Protein AF-A0A9D4FNR9-F1 (afdb_monomer_lite)

Secondary structure (DSSP, 8-state):
---S----EEEEEE----S-------SHHHHHHHTSSGGGGSTTEEEEE-TTPPPEEEEE-TTS-EEEEEE-TT--HHHHHHHHHHHHHHHHHHHTSS----EEEEEETTPTTTTTGGGTBS----TTTT--STT-HHIIIIISTT---TTSS-TT-SS-TTSTTSTT------EEE-TT-EEEEEEEEEE---EEEEEEEE----TTPPP-HHHHHT-B-B-TT---EEEE-TT--EEEEEEEPPTT--EEEEEEEEEEE---SEEE-TTT--EEET-SS--EEEEEEEEEES-TTPPPPPBPTT------TT----S-GGGGGTT-----------------------------------

Sequence (362 aa):
MANISSLLTIALLYFIELGLGAKFIKGLSVQAFVKSDRPQQFPGLEVKYVRGADPEIYLLDEDKNVKETLGIEKWNTDSVEQFFHERLKKIRQLISQSIVKGHGRLMEPPSRSSSMWRRGFNSPPNYDDNALYCGGFNTQWSKNGGKCGVCGDNFADNPRPNEPGGKFYTGIIVRKYDVAQVIDVAVHLTANHKGWFEFRLCKNDAANKTLEQACFDQHILQDNRGVKRFEISMGMENIKYSLKLPAGVTCRACVLQWRYNTGNSWGVDPVTQKGCIGCGPQEQFYGCSDIAIGASDVTTGQVSPNVPVVVPEGDIDDRKWQDLVGKLDCVCPQTSQTSRPQSGPLAQVCFVLTLFIRLLFF

Foldseek 3Di:
DDDLDKQKAKEKEDEDDDDDDDDDPWCVQVVVLVPDCNQVVQPRYHYHYDYPDATKMFTAIPVRDGPDIGGCRPPGNVRVSVVSCVVSVVVVVSVVVPPLPWFKAWAVVHFQAQHCLVQQFPFDHDLSNSQLFLCDLCQCCVVVVNDGQLFSFNPPDVPGQRWAVHRRLPLFASEEEEAQDWDKIKMFIPGAQKAKKWKFKAADADSRDGDDVVRRVVGTWAAPVRDGIGTDDPPDGIDMGITTHHNPGFHQWMKMKMKGFGFADWDAAPVVRDIDGRHDRTTMHMGIHTHGYNPPPHDGTDRDPPDDSCPDPPSPCPDPNVVSVPDPDPDDPPPPPDDDDDDDDDDDDDDDDDDDDDDDDD

InterPro domains:
  IPR004302 Cellulose/chitin-binding protein, N-terminal [PF03067] (103-291)
  IPR014912 Selenoprotein F/M domain [PF08806] (30-88)
  IPR036249 Thioredoxin-like superfamily [SSF52833] (28-93)
  IPR038219 Selenoprotein F/M, thioredoxin-like domain superfamily [G3DSA:3.40.30.50] (21-88)

Structure (mmCIF, N/CA/C/O backbone):
data_AF-A0A9D4FNR9-F1
#
_entry.id   AF-A0A9D4FNR9-F1
#
loop_
_atom_site.group_PDB
_atom_site.id
_atom_site.type_symbol
_atom_site.label_atom_id
_atom_site.label_alt_id
_atom_site.label_comp_id
_atom_site.label_asym_id
_atom_site.label_entity_id
_atom_site.label_seq_id
_atom_site.pdbx_PDB_ins_code
_atom_site.Cartn_x
_atom_site.Cartn_y
_atom_site.Cartn_z
_atom_site.occupancy
_atom_site.B_iso_or_equiv
_atom_site.auth_seq_id
_atom_site.auth_comp_id
_atom_site.auth_asym_id
_atom_site.auth_atom_id
_atom_site.pdbx_PDB_model_num
ATOM 1 N N . MET A 1 1 ? -3.125 -21.242 -30.152 1.00 25.89 1 MET A N 1
ATOM 2 C CA . MET A 1 1 ? -2.500 -20.269 -31.075 1.00 25.89 1 MET A CA 1
ATOM 3 C C . MET A 1 1 ? -1.340 -19.614 -30.336 1.00 25.89 1 MET A C 1
ATOM 5 O O . MET A 1 1 ? -1.506 -19.313 -29.167 1.00 25.89 1 MET A O 1
ATOM 9 N N . ALA A 1 2 ? -0.186 -19.562 -31.005 1.00 25.88 2 ALA A N 1
ATOM 10 C CA . ALA A 1 2 ? 1.189 -19.267 -30.575 1.00 25.88 2 ALA A CA 1
ATOM 11 C C . ALA A 1 2 ? 1.464 -18.578 -29.214 1.00 25.88 2 ALA A C 1
ATOM 13 O O . ALA A 1 2 ? 0.934 -17.519 -28.899 1.00 25.88 2 ALA A O 1
ATOM 14 N N . ASN A 1 3 ? 2.400 -19.198 -28.489 1.00 26.16 3 ASN A N 1
ATOM 15 C CA . ASN A 1 3 ? 3.067 -18.786 -27.254 1.00 26.16 3 ASN A CA 1
ATOM 16 C C . ASN A 1 3 ? 3.887 -17.494 -27.479 1.00 26.16 3 ASN A C 1
ATOM 18 O O . ASN A 1 3 ? 4.697 -17.452 -28.402 1.00 26.16 3 ASN A O 1
ATOM 22 N N . ILE A 1 4 ? 3.686 -16.446 -26.669 1.00 29.89 4 ILE A N 1
ATOM 23 C CA . ILE A 1 4 ? 4.373 -15.139 -26.801 1.00 29.89 4 ILE A CA 1
ATOM 24 C C . ILE A 1 4 ? 5.451 -14.989 -25.712 1.00 29.89 4 ILE A C 1
ATOM 26 O O . ILE A 1 4 ? 5.536 -13.984 -25.013 1.00 29.89 4 ILE A O 1
ATOM 30 N N . SER A 1 5 ? 6.298 -16.004 -25.559 1.00 35.59 5 SER A N 1
ATOM 31 C CA . SER A 1 5 ? 7.638 -15.831 -24.996 1.00 35.59 5 SER A CA 1
ATOM 32 C C . SER A 1 5 ? 8.615 -16.344 -26.042 1.00 35.59 5 SER A C 1
ATOM 34 O O . SER A 1 5 ? 8.725 -17.547 -26.230 1.00 35.59 5 SER A O 1
ATOM 36 N N . SER A 1 6 ? 9.228 -15.439 -26.802 1.00 39.66 6 SER A N 1
ATOM 37 C CA . SER A 1 6 ? 10.304 -15.810 -27.718 1.00 39.66 6 SER A CA 1
ATOM 38 C C . SER A 1 6 ? 11.389 -14.741 -27.715 1.00 39.66 6 SER A C 1
ATOM 40 O O . SER A 1 6 ? 11.272 -13.733 -28.420 1.00 39.66 6 SER A O 1
ATOM 42 N N . LEU A 1 7 ? 12.412 -14.909 -26.879 1.00 42.25 7 LEU A N 1
ATOM 43 C CA . LEU A 1 7 ? 13.577 -14.019 -26.849 1.00 42.25 7 LEU A CA 1
ATOM 44 C C . LEU A 1 7 ? 14.428 -14.257 -28.107 1.00 42.25 7 LEU A C 1
ATOM 46 O O . LEU A 1 7 ? 15.159 -15.239 -28.187 1.00 42.25 7 LEU A O 1
ATOM 50 N N . LEU A 1 8 ? 14.343 -13.359 -29.098 1.00 50.22 8 LEU A N 1
ATOM 51 C CA . LEU A 1 8 ? 15.251 -13.385 -30.249 1.00 50.22 8 LEU A CA 1
ATOM 52 C C . LEU A 1 8 ? 16.664 -12.954 -29.829 1.00 50.22 8 LEU A C 1
ATOM 54 O O . LEU A 1 8 ? 16.846 -11.879 -29.254 1.00 50.22 8 LEU A O 1
ATOM 58 N N . THR A 1 9 ? 17.660 -13.766 -30.176 1.00 53.50 9 THR A N 1
ATOM 59 C CA . THR A 1 9 ? 19.085 -13.405 -30.095 1.00 53.50 9 THR A CA 1
ATOM 60 C C . THR A 1 9 ? 19.506 -12.831 -31.449 1.00 53.50 9 THR A C 1
ATOM 62 O O . THR A 1 9 ? 19.115 -13.362 -32.486 1.00 53.50 9 THR A O 1
ATOM 65 N N . ILE A 1 10 ? 20.284 -11.747 -31.486 1.00 60.44 10 ILE A N 1
ATOM 66 C CA . ILE A 1 10 ? 20.786 -11.187 -32.751 1.00 60.44 10 ILE A CA 1
ATOM 67 C C . ILE A 1 10 ? 22.262 -11.550 -32.884 1.00 60.44 10 ILE A C 1
ATOM 69 O O . ILE A 1 10 ? 23.073 -11.133 -32.065 1.00 60.44 10 ILE A O 1
ATOM 73 N N . ALA A 1 11 ? 22.626 -12.306 -33.916 1.00 56.97 11 ALA A N 1
ATOM 74 C CA . ALA A 1 11 ? 24.021 -12.577 -34.242 1.00 56.97 11 ALA A CA 1
ATOM 75 C C . ALA A 1 11 ? 24.459 -11.680 -35.407 1.00 56.97 11 ALA A C 1
ATOM 77 O O . ALA A 1 11 ? 23.907 -11.749 -36.501 1.00 56.97 11 ALA A O 1
ATOM 78 N N . LEU A 1 12 ? 25.454 -10.827 -35.185 1.00 59.16 12 LEU A N 1
ATOM 79 C CA . LEU A 1 12 ? 26.104 -10.036 -36.225 1.00 59.16 12 LEU A CA 1
ATOM 80 C C . LEU A 1 12 ? 27.350 -10.787 -36.696 1.00 59.16 12 LEU A C 1
ATOM 82 O O . LEU A 1 12 ? 28.316 -10.935 -35.946 1.00 59.16 12 LEU A O 1
ATOM 86 N N . LEU A 1 13 ? 27.337 -11.259 -37.937 1.00 58.16 13 LEU A N 1
ATOM 87 C CA . LEU A 1 13 ? 28.491 -11.879 -38.577 1.00 58.16 13 LEU A CA 1
ATOM 88 C C . LEU A 1 13 ? 29.253 -10.813 -39.361 1.00 58.16 13 LEU A C 1
ATOM 90 O O . LEU A 1 13 ? 28.690 -10.086 -40.179 1.00 58.16 13 LEU A O 1
ATOM 94 N N . TYR A 1 14 ? 30.540 -10.678 -39.058 1.00 58.00 14 TYR A N 1
ATOM 95 C CA . TYR A 1 14 ? 31.346 -9.560 -39.520 1.00 58.00 14 TYR A CA 1
ATOM 96 C C . TYR A 1 14 ? 32.732 -9.987 -40.039 1.00 58.00 14 TYR A C 1
ATOM 98 O O . TYR A 1 14 ? 33.360 -10.920 -39.536 1.00 58.00 14 TYR A O 1
ATOM 106 N N . PHE A 1 15 ? 33.212 -9.282 -41.065 1.00 61.91 15 PHE A N 1
ATOM 107 C CA . PHE A 1 15 ? 34.423 -9.586 -41.832 1.00 61.91 15 PHE A CA 1
ATOM 108 C C . PHE A 1 15 ? 35.692 -8.938 -41.256 1.00 61.91 15 PHE A C 1
ATOM 110 O O . PHE A 1 15 ? 35.677 -7.794 -40.809 1.00 61.91 15 PHE A O 1
ATOM 117 N N . ILE A 1 16 ? 36.845 -9.606 -41.357 1.00 50.19 16 ILE A N 1
ATOM 118 C CA . ILE A 1 16 ? 38.158 -8.952 -41.224 1.00 50.19 16 ILE A CA 1
ATOM 119 C C . ILE A 1 16 ? 39.057 -9.394 -42.381 1.00 50.19 16 ILE A C 1
ATOM 121 O O . ILE A 1 16 ? 39.370 -10.579 -42.502 1.00 50.19 16 ILE A O 1
ATOM 125 N N . GLU A 1 17 ? 39.560 -8.430 -43.156 1.00 47.72 17 GLU A N 1
ATOM 126 C CA . GLU A 1 17 ? 40.760 -8.615 -43.974 1.00 47.72 17 GLU A CA 1
ATOM 127 C C . GLU A 1 17 ? 41.995 -8.185 -43.173 1.00 47.72 17 GLU A C 1
ATOM 129 O O . GLU A 1 17 ? 42.087 -7.060 -42.679 1.00 47.72 17 GLU A O 1
ATOM 134 N N . LEU A 1 18 ? 42.955 -9.097 -43.040 1.00 49.12 18 LEU A N 1
ATOM 135 C CA . LEU A 1 18 ? 44.338 -8.777 -42.700 1.00 49.12 18 LEU A CA 1
ATOM 136 C C . LEU A 1 18 ? 45.169 -9.178 -43.917 1.00 49.12 18 LEU A C 1
ATOM 138 O O . LEU A 1 18 ? 45.542 -10.341 -44.053 1.00 49.12 18 LEU A O 1
ATOM 142 N N . GLY A 1 19 ? 45.399 -8.236 -44.829 1.00 39.28 19 GLY A N 1
ATOM 143 C CA . GLY A 1 19 ? 46.220 -8.474 -46.013 1.00 39.28 19 GLY A CA 1
ATOM 144 C C . GLY A 1 19 ? 46.223 -7.285 -46.963 1.00 39.28 19 GLY A C 1
ATOM 145 O O . GLY A 1 19 ? 45.196 -6.924 -47.516 1.00 39.28 19 GLY A O 1
ATOM 146 N N . LEU A 1 20 ? 47.392 -6.669 -47.131 1.00 45.09 20 LEU A N 1
ATOM 147 C CA . LEU A 1 20 ? 47.667 -5.618 -48.108 1.00 45.09 20 LEU A CA 1
ATOM 148 C C . LEU A 1 20 ? 47.308 -6.087 -49.528 1.00 45.09 20 LEU A C 1
ATOM 150 O O . LEU A 1 20 ? 47.905 -7.037 -50.028 1.00 45.09 20 LEU A O 1
ATOM 154 N N . GLY A 1 21 ? 46.388 -5.394 -50.198 1.00 39.16 21 GLY A N 1
ATOM 155 C CA . GLY A 1 21 ? 46.118 -5.623 -51.617 1.00 39.16 21 GLY A CA 1
ATOM 156 C C . GLY A 1 21 ? 44.779 -5.051 -52.056 1.00 39.16 21 GLY A C 1
ATOM 157 O O . GLY A 1 21 ? 43.731 -5.571 -51.710 1.00 39.16 21 GLY A O 1
ATOM 158 N N . ALA A 1 22 ? 44.827 -3.966 -52.825 1.00 44.53 22 ALA A N 1
ATOM 159 C CA . ALA A 1 22 ? 43.690 -3.234 -53.371 1.00 44.53 22 ALA A CA 1
ATOM 160 C C . ALA A 1 22 ? 42.538 -4.123 -53.895 1.00 44.53 22 ALA A C 1
ATOM 162 O O . ALA A 1 22 ? 42.602 -4.620 -55.019 1.00 44.53 22 ALA A O 1
ATOM 163 N N . LYS A 1 23 ? 41.449 -4.253 -53.123 1.00 39.09 23 LYS A N 1
ATOM 164 C CA . LYS A 1 23 ? 40.109 -4.598 -53.626 1.00 39.09 23 LYS A CA 1
ATOM 165 C C . LYS A 1 23 ? 39.014 -4.173 -52.634 1.00 39.09 23 LYS A C 1
ATOM 167 O O . LYS A 1 23 ? 38.759 -4.824 -51.641 1.00 39.09 23 LYS A O 1
ATOM 172 N N . PHE A 1 24 ? 38.345 -3.080 -53.001 1.00 46.09 24 PHE A N 1
ATOM 173 C CA . PHE A 1 24 ? 37.025 -2.611 -52.560 1.00 46.09 24 PHE A CA 1
ATOM 174 C C . PHE A 1 24 ? 36.780 -2.237 -51.081 1.00 46.09 24 PHE A C 1
ATOM 176 O O . PHE A 1 24 ? 36.713 -3.049 -50.172 1.00 46.09 24 PHE A O 1
ATOM 183 N N . ILE A 1 25 ? 36.476 -0.945 -50.923 1.00 50.25 25 ILE A N 1
ATOM 184 C CA . ILE A 1 25 ? 35.939 -0.215 -49.768 1.00 50.25 25 ILE A CA 1
ATOM 185 C C . ILE A 1 25 ? 34.522 -0.731 -49.425 1.00 50.25 25 ILE A C 1
ATOM 187 O O . ILE A 1 25 ? 33.532 -0.038 -49.648 1.00 50.25 25 ILE A O 1
ATOM 191 N N . LYS A 1 26 ? 34.371 -1.972 -48.958 1.00 52.03 26 LYS A N 1
ATOM 192 C CA . LYS A 1 26 ? 33.076 -2.504 -48.495 1.00 52.03 26 LYS A CA 1
ATOM 193 C C . LYS A 1 26 ? 33.132 -2.776 -46.994 1.00 52.03 26 LYS A C 1
ATOM 195 O O . LYS A 1 26 ? 34.071 -3.389 -46.505 1.00 52.03 26 LYS A O 1
ATOM 200 N N . GLY A 1 27 ? 32.140 -2.283 -46.248 1.00 53.22 27 GLY A N 1
ATOM 201 C CA . GLY A 1 27 ? 31.968 -2.612 -44.827 1.00 53.22 27 GLY A CA 1
ATOM 202 C C . GLY A 1 27 ? 32.893 -1.915 -43.813 1.00 53.22 27 GLY A C 1
ATOM 203 O O . GLY A 1 27 ? 32.871 -2.308 -42.647 1.00 53.22 27 GLY A O 1
ATOM 204 N N . LEU A 1 28 ? 33.664 -0.879 -44.188 1.00 62.53 28 LEU A N 1
ATOM 205 C CA . LEU A 1 28 ? 34.527 -0.118 -43.254 1.00 62.53 28 LEU A CA 1
ATOM 206 C C . LEU A 1 28 ? 33.740 0.528 -42.102 1.00 62.53 28 LEU A C 1
ATOM 208 O O . LEU A 1 28 ? 34.182 0.530 -40.956 1.00 62.53 28 LEU A O 1
ATOM 212 N N . SER A 1 29 ? 32.553 1.060 -42.387 1.00 66.19 29 SER A N 1
ATOM 213 C CA . SER A 1 29 ? 31.710 1.697 -41.370 1.00 66.19 29 SER A CA 1
ATOM 214 C C . SER A 1 29 ? 31.129 0.685 -40.377 1.00 66.19 29 SER A C 1
ATOM 216 O O . SER A 1 29 ? 31.028 0.969 -39.183 1.00 66.19 29 SER A O 1
ATOM 218 N N . VAL A 1 30 ? 30.814 -0.522 -40.847 1.00 67.62 30 VAL A N 1
ATOM 219 C CA . VAL A 1 30 ? 30.411 -1.641 -39.985 1.00 67.62 30 VAL A CA 1
ATOM 220 C C . VAL A 1 30 ? 31.621 -2.153 -39.184 1.00 67.62 30 VAL A C 1
ATOM 222 O O . VAL A 1 30 ? 31.479 -2.490 -38.011 1.00 67.62 30 VAL A O 1
ATOM 225 N N . GLN A 1 31 ? 32.835 -2.092 -39.749 1.00 68.75 31 GLN A N 1
ATOM 226 C CA . GLN A 1 31 ? 34.086 -2.385 -39.031 1.00 68.75 31 GLN A CA 1
ATOM 227 C C . GLN A 1 31 ? 34.282 -1.488 -37.827 1.00 68.75 31 GLN A C 1
ATOM 229 O O . GLN A 1 31 ? 34.652 -1.958 -36.752 1.00 68.75 31 GLN A O 1
ATOM 234 N N . ALA A 1 32 ? 34.053 -0.193 -38.033 1.00 68.81 32 ALA A N 1
ATOM 235 C CA . ALA A 1 32 ? 34.179 0.808 -36.993 1.00 68.81 32 ALA A CA 1
ATOM 236 C C . ALA A 1 32 ? 33.166 0.560 -35.869 1.00 68.81 32 ALA A C 1
ATOM 238 O O . ALA A 1 32 ? 33.529 0.671 -34.703 1.00 68.81 32 ALA A O 1
ATOM 239 N N . PHE A 1 33 ? 31.936 0.147 -36.204 1.00 74.38 33 PHE A N 1
ATOM 240 C CA . PHE A 1 33 ? 30.943 -0.260 -35.208 1.00 74.38 33 PHE A CA 1
ATOM 241 C C . PHE A 1 33 ? 31.446 -1.455 -34.388 1.00 74.38 33 PHE A C 1
ATOM 243 O O . PHE A 1 33 ? 31.550 -1.366 -33.167 1.00 74.38 33 PHE A O 1
ATOM 250 N N . VAL A 1 34 ? 31.832 -2.540 -35.062 1.00 73.06 34 VAL A N 1
ATOM 251 C CA . VAL A 1 34 ? 32.215 -3.812 -34.434 1.00 73.06 34 VAL A CA 1
ATOM 252 C C . VAL A 1 34 ? 33.484 -3.711 -33.578 1.00 73.06 34 VAL A C 1
ATOM 254 O O . VAL A 1 34 ? 33.565 -4.357 -32.537 1.00 73.06 34 VAL A O 1
ATOM 257 N N . LYS A 1 35 ? 34.463 -2.893 -33.981 1.00 73.19 35 LYS A N 1
ATOM 258 C CA . LYS A 1 35 ? 35.716 -2.682 -33.231 1.00 73.19 35 LYS A CA 1
ATOM 259 C C . LYS A 1 35 ? 35.616 -1.633 -32.114 1.00 73.19 35 LYS A C 1
ATOM 261 O O . LYS A 1 35 ? 36.604 -1.422 -31.416 1.00 73.19 35 LYS A O 1
ATOM 266 N N . SER A 1 36 ? 34.480 -0.951 -31.974 1.00 73.38 36 SER A N 1
ATOM 267 C CA . SER A 1 36 ? 34.251 0.051 -30.922 1.00 73.38 36 SER A CA 1
ATOM 268 C C . SER A 1 36 ? 33.577 -0.553 -29.683 1.00 73.38 36 SER A C 1
ATOM 270 O O . SER A 1 36 ? 33.200 -1.720 -29.684 1.00 73.38 36 SER A O 1
ATOM 272 N N . ASP A 1 37 ? 33.344 0.262 -28.651 1.00 75.25 37 ASP A N 1
ATOM 273 C CA . ASP A 1 37 ? 32.567 -0.135 -27.466 1.00 75.25 37 ASP A CA 1
ATOM 274 C C . ASP A 1 37 ? 31.043 -0.140 -27.708 1.00 75.25 37 ASP A C 1
ATOM 276 O O . ASP A 1 37 ? 30.272 -0.596 -26.864 1.00 75.25 37 ASP A O 1
ATOM 280 N N . ARG A 1 38 ? 30.571 0.348 -28.866 1.00 72.81 38 ARG A N 1
ATOM 281 C CA . ARG A 1 38 ? 29.134 0.479 -29.184 1.00 72.81 38 ARG A CA 1
ATOM 282 C C . ARG A 1 38 ? 28.349 -0.842 -29.141 1.00 72.81 38 ARG A C 1
ATOM 284 O O . ARG A 1 38 ? 27.245 -0.826 -28.599 1.00 72.81 38 ARG A O 1
ATOM 291 N N . PRO A 1 39 ? 28.865 -1.995 -29.613 1.00 73.69 39 PRO A N 1
ATOM 292 C CA . PRO A 1 39 ? 28.153 -3.270 -29.517 1.00 73.69 39 PRO A CA 1
ATOM 293 C C . PRO A 1 39 ? 27.841 -3.684 -28.071 1.00 73.69 39 PRO A C 1
ATOM 295 O O . PRO A 1 39 ? 26.826 -4.333 -27.832 1.00 73.69 39 PRO A O 1
ATOM 298 N N . GLN A 1 40 ? 28.657 -3.263 -27.093 1.00 73.88 40 GLN A N 1
ATOM 299 C CA . GLN A 1 40 ? 28.443 -3.576 -25.671 1.00 73.88 40 GLN A CA 1
ATOM 300 C C . GLN A 1 40 ? 27.161 -2.939 -25.112 1.00 73.88 40 GLN A C 1
ATOM 302 O O . GLN A 1 40 ? 26.642 -3.381 -24.089 1.00 73.88 40 GLN A O 1
ATOM 307 N N . GLN A 1 41 ? 26.617 -1.923 -25.788 1.00 72.81 41 GLN A N 1
ATOM 308 C CA . GLN A 1 41 ? 25.370 -1.259 -25.402 1.00 72.81 41 GLN A CA 1
ATOM 309 C C . GLN A 1 41 ? 24.120 -2.108 -25.704 1.00 72.81 41 GLN A C 1
ATOM 311 O O . GLN A 1 41 ? 23.020 -1.768 -25.257 1.00 72.81 41 GLN A O 1
ATOM 316 N N . PHE A 1 42 ? 24.271 -3.217 -26.437 1.00 71.06 42 PHE A N 1
ATOM 317 C CA . PHE A 1 42 ? 23.179 -4.040 -26.950 1.00 71.06 42 PHE A CA 1
ATOM 318 C C . PHE A 1 42 ? 23.207 -5.461 -26.351 1.00 71.06 42 PHE A C 1
ATOM 320 O O . PHE A 1 42 ? 23.822 -6.366 -26.918 1.00 71.06 42 PHE A O 1
ATOM 327 N N . PRO A 1 43 ? 22.533 -5.703 -25.210 1.00 63.94 43 PRO A N 1
ATOM 328 C CA . PRO A 1 43 ? 22.444 -7.041 -24.629 1.00 63.94 43 PRO A CA 1
ATOM 329 C C . PRO A 1 43 ? 21.690 -7.993 -25.572 1.00 63.94 43 PRO A C 1
ATOM 331 O O . PRO A 1 43 ? 20.586 -7.681 -26.014 1.00 63.94 43 PRO A O 1
ATOM 334 N N . GLY A 1 44 ? 22.289 -9.149 -25.879 1.00 69.94 44 GLY A N 1
ATOM 335 C CA . GLY A 1 44 ? 21.755 -10.132 -26.837 1.00 69.94 44 GLY A CA 1
ATOM 336 C C . GLY A 1 44 ? 22.311 -10.016 -28.263 1.00 69.94 44 GLY A C 1
ATOM 337 O O . GLY A 1 44 ? 21.940 -10.826 -29.112 1.00 69.94 44 GLY A O 1
ATOM 338 N N . LEU A 1 45 ? 23.198 -9.046 -28.522 1.00 75.12 45 LEU A N 1
ATOM 339 C CA . LEU A 1 45 ? 23.995 -8.969 -29.745 1.00 75.12 45 LEU A CA 1
ATOM 340 C C . LEU A 1 45 ? 25.261 -9.832 -29.604 1.00 75.12 45 LEU A C 1
ATOM 342 O O . LEU A 1 45 ? 26.130 -9.534 -28.786 1.00 75.12 45 LEU A O 1
ATOM 346 N N . GLU A 1 46 ? 25.390 -10.882 -30.413 1.00 76.62 46 GLU A N 1
ATOM 347 C CA . GLU A 1 46 ? 26.604 -11.702 -30.504 1.00 76.62 46 GLU A CA 1
ATOM 348 C C . GLU A 1 46 ? 27.366 -11.349 -31.781 1.00 76.62 46 GLU A C 1
ATOM 350 O O . GLU A 1 46 ? 26.836 -11.497 -32.879 1.00 76.62 46 GLU A O 1
ATOM 355 N N . VAL A 1 47 ? 28.618 -10.902 -31.663 1.00 77.94 47 VAL A N 1
ATOM 356 C CA . VAL A 1 47 ? 29.448 -10.604 -32.836 1.00 77.94 47 VAL A CA 1
ATOM 357 C C . VAL A 1 47 ? 30.346 -11.793 -33.159 1.00 77.94 47 VAL A C 1
ATOM 359 O O . VAL A 1 47 ? 31.184 -12.181 -32.345 1.00 77.94 47 VAL A O 1
ATOM 362 N N . LYS A 1 48 ? 30.203 -12.354 -34.361 1.00 75.12 48 LYS A N 1
ATOM 363 C CA . LYS A 1 48 ? 31.026 -13.459 -34.864 1.00 75.12 48 LYS A CA 1
ATOM 364 C C . LYS A 1 48 ? 31.887 -13.001 -36.028 1.00 75.12 48 LYS A C 1
ATOM 366 O O . LYS A 1 48 ? 31.406 -12.356 -36.952 1.00 75.12 48 LYS A O 1
ATOM 371 N N . TYR A 1 49 ? 33.158 -13.385 -36.004 1.00 71.19 49 TYR A N 1
ATOM 372 C CA . TYR A 1 49 ? 34.106 -13.042 -37.057 1.00 71.19 49 TYR A CA 1
ATOM 373 C C . TYR A 1 49 ? 34.314 -14.221 -37.998 1.00 71.19 49 TYR A C 1
ATOM 375 O O . TYR A 1 49 ? 34.748 -15.288 -37.561 1.00 71.19 49 TYR A O 1
ATOM 383 N N . VAL A 1 50 ? 34.046 -14.023 -39.288 1.00 69.31 50 VAL A N 1
ATOM 384 C CA . VAL A 1 50 ? 34.275 -15.044 -40.319 1.00 69.31 50 VAL A CA 1
ATOM 385 C C . VAL A 1 50 ? 35.085 -14.438 -41.456 1.00 69.31 50 VAL A C 1
ATOM 387 O O . VAL A 1 50 ? 34.719 -13.430 -42.059 1.00 69.31 50 VAL A O 1
ATOM 390 N N . ARG A 1 51 ? 36.236 -15.051 -41.739 1.00 62.28 51 ARG A N 1
ATOM 391 C CA . ARG A 1 51 ? 37.120 -14.624 -42.826 1.00 62.28 51 ARG A CA 1
ATOM 392 C C . ARG A 1 51 ? 36.466 -14.969 -44.167 1.00 62.28 51 ARG A C 1
ATOM 394 O O . ARG A 1 51 ? 36.114 -16.120 -44.390 1.00 62.28 51 ARG A O 1
ATOM 401 N N . GLY A 1 52 ? 36.365 -13.994 -45.065 1.00 61.94 52 GLY A N 1
ATOM 402 C CA . GLY A 1 52 ? 35.837 -14.193 -46.424 1.00 61.94 52 GLY A CA 1
ATOM 403 C C . GLY A 1 52 ? 34.328 -13.985 -46.586 1.00 61.94 52 GLY A C 1
ATOM 404 O O . GLY A 1 52 ? 33.859 -14.054 -47.714 1.00 61.94 52 GLY A O 1
ATOM 405 N N . ALA A 1 53 ? 33.583 -13.748 -45.501 1.00 64.25 53 ALA A N 1
ATOM 406 C CA . ALA A 1 53 ? 32.131 -13.559 -45.540 1.00 64.25 53 ALA A CA 1
ATOM 407 C C . ALA A 1 53 ? 31.745 -12.075 -45.634 1.00 64.25 53 ALA A C 1
ATOM 409 O O . ALA A 1 53 ? 32.422 -11.231 -45.050 1.00 64.25 53 ALA A O 1
ATOM 410 N N . ASP A 1 54 ? 30.651 -11.764 -46.330 1.00 71.94 54 ASP A N 1
ATOM 411 C CA . ASP A 1 54 ? 30.066 -10.420 -46.342 1.00 71.94 54 ASP A CA 1
ATOM 412 C C . ASP A 1 54 ? 29.427 -10.086 -44.973 1.00 71.94 54 ASP A C 1
ATOM 414 O O . ASP A 1 54 ? 29.033 -10.994 -44.236 1.00 71.94 54 ASP A O 1
ATOM 418 N N . PRO A 1 55 ? 29.356 -8.798 -44.574 1.00 74.94 55 PRO A N 1
ATOM 419 C CA . PRO A 1 55 ? 28.777 -8.418 -43.292 1.00 74.94 55 PRO A CA 1
ATOM 420 C C . PRO A 1 55 ? 27.256 -8.611 -43.313 1.00 74.94 55 PRO A C 1
ATOM 422 O O . PRO A 1 55 ? 26.541 -7.980 -44.097 1.00 74.94 55 PRO A O 1
ATOM 425 N N . GLU A 1 56 ? 26.768 -9.447 -42.404 1.00 79.44 56 GLU A N 1
ATOM 426 C CA . GLU A 1 56 ? 25.371 -9.870 -42.347 1.00 79.44 56 GLU A CA 1
ATOM 427 C C . GLU A 1 56 ? 24.853 -9.883 -40.905 1.00 79.44 56 GLU A C 1
ATOM 429 O O . GLU A 1 56 ? 25.556 -10.253 -39.959 1.00 79.44 56 GLU A O 1
ATOM 434 N N . ILE A 1 57 ? 23.591 -9.497 -40.728 1.00 81.19 57 ILE A N 1
ATOM 435 C CA . ILE A 1 57 ? 22.865 -9.636 -39.464 1.00 81.19 57 ILE A CA 1
ATOM 436 C C . ILE A 1 57 ? 21.946 -10.843 -39.562 1.00 81.19 57 ILE A C 1
ATOM 438 O O . ILE A 1 57 ? 21.121 -10.931 -40.468 1.00 81.19 57 ILE A O 1
ATOM 442 N N . TYR A 1 58 ? 22.040 -11.724 -38.578 1.00 78.44 58 TYR A N 1
ATOM 443 C CA . TYR A 1 58 ? 21.178 -12.878 -38.404 1.00 78.44 58 TYR A CA 1
ATOM 444 C C . TYR A 1 58 ? 20.270 -12.643 -37.202 1.00 78.44 58 TYR A C 1
ATOM 446 O O . TYR A 1 58 ? 20.732 -12.460 -36.073 1.00 78.44 58 TYR A O 1
ATOM 454 N N . LEU A 1 59 ? 18.964 -12.658 -37.439 1.00 74.94 59 LEU A N 1
ATOM 455 C CA . LEU A 1 59 ? 17.964 -12.677 -36.380 1.00 74.94 59 LEU A CA 1
ATOM 456 C C . LEU A 1 59 ? 17.681 -14.139 -36.044 1.00 74.94 59 LEU A C 1
ATOM 458 O O . LEU A 1 59 ? 17.195 -14.888 -36.894 1.00 74.94 59 LEU A O 1
ATOM 462 N N . LEU A 1 60 ? 18.020 -14.549 -34.826 1.00 70.38 60 LEU A N 1
ATOM 463 C CA . LEU A 1 60 ? 17.855 -15.918 -34.349 1.00 70.38 60 LEU A CA 1
ATOM 464 C C . LEU A 1 60 ? 16.623 -16.033 -33.449 1.00 70.38 60 LEU A C 1
ATOM 466 O O . LEU A 1 60 ? 16.317 -15.104 -32.700 1.00 70.38 60 LEU A O 1
ATOM 470 N N . ASP A 1 61 ? 15.944 -17.177 -33.487 1.00 64.69 61 ASP A N 1
ATOM 471 C CA . ASP A 1 61 ? 14.943 -17.550 -32.482 1.00 64.69 61 ASP A CA 1
ATOM 472 C C . ASP A 1 61 ? 15.569 -18.195 -31.226 1.00 64.69 61 ASP A C 1
ATOM 474 O O . ASP A 1 61 ? 16.790 -18.193 -31.052 1.00 64.69 61 ASP A O 1
ATOM 478 N N . GLU A 1 62 ? 14.727 -18.700 -30.316 1.00 63.91 62 GLU A N 1
ATOM 479 C CA . GLU A 1 62 ? 15.143 -19.255 -29.016 1.00 63.91 62 GLU A CA 1
ATOM 480 C C . GLU A 1 62 ? 16.047 -20.486 -29.141 1.00 63.91 62 GLU A C 1
ATOM 482 O O . GLU A 1 62 ? 16.954 -20.681 -28.330 1.00 63.91 62 GLU A O 1
ATOM 487 N N . ASP A 1 63 ? 15.854 -21.270 -30.198 1.00 71.19 63 ASP A N 1
ATOM 488 C CA . ASP A 1 63 ? 16.624 -22.479 -30.483 1.00 71.19 63 ASP A CA 1
ATOM 489 C C . ASP A 1 63 ? 17.909 -22.168 -31.275 1.00 71.19 63 ASP A C 1
ATOM 491 O O . ASP A 1 63 ? 18.618 -23.075 -31.716 1.00 71.19 63 ASP A O 1
ATOM 495 N N . LYS A 1 64 ? 18.237 -20.875 -31.439 1.00 67.44 64 LYS A N 1
ATOM 496 C CA . LYS A 1 64 ? 19.340 -20.347 -32.258 1.00 67.44 64 LYS A CA 1
ATOM 497 C C . LYS A 1 64 ? 19.195 -20.650 -33.751 1.00 67.44 64 LYS A C 1
ATOM 499 O O . LYS A 1 64 ? 20.196 -20.636 -34.474 1.00 67.44 64 LYS A O 1
ATOM 504 N N . ASN A 1 65 ? 17.974 -20.871 -34.234 1.00 73.69 65 ASN A N 1
ATOM 505 C CA . ASN A 1 65 ? 17.724 -21.015 -35.661 1.00 73.69 65 ASN A CA 1
ATOM 506 C C . ASN A 1 65 ? 17.589 -19.642 -36.314 1.00 73.69 65 ASN A C 1
ATOM 508 O O . ASN A 1 65 ? 17.016 -18.709 -35.752 1.00 73.69 65 ASN A O 1
ATOM 512 N N . VAL A 1 66 ? 18.113 -19.519 -37.531 1.00 76.44 66 VAL A N 1
ATOM 513 C CA . VAL A 1 66 ? 18.045 -18.279 -38.306 1.00 76.44 66 VAL A CA 1
ATOM 514 C C . VAL A 1 66 ? 16.614 -18.063 -38.796 1.00 76.44 66 VAL A C 1
ATOM 516 O O . VAL A 1 66 ? 16.112 -18.823 -39.621 1.00 76.44 66 VAL A O 1
ATOM 519 N N . LYS A 1 67 ? 15.964 -17.006 -38.303 1.00 74.44 67 LYS A N 1
ATOM 520 C CA . LYS A 1 67 ? 14.652 -16.540 -38.776 1.00 74.44 67 LYS A CA 1
ATOM 521 C C . LYS A 1 67 ? 14.780 -15.610 -39.975 1.00 74.44 67 LYS A C 1
ATOM 523 O O . LYS A 1 67 ? 13.952 -15.663 -40.878 1.00 74.44 67 LYS A O 1
ATOM 528 N N . GLU A 1 68 ? 15.785 -14.741 -39.957 1.00 76.69 68 GLU A N 1
ATOM 529 C CA . GLU A 1 68 ? 15.984 -13.707 -40.971 1.00 76.69 68 GLU A CA 1
ATOM 530 C C . GLU A 1 68 ? 17.475 -13.375 -41.095 1.00 76.69 68 GLU A C 1
ATOM 532 O O . GLU A 1 68 ? 18.183 -13.312 -40.087 1.00 76.69 68 GLU A O 1
ATOM 537 N N . THR A 1 69 ? 17.931 -13.135 -42.324 1.00 80.25 69 THR A N 1
ATOM 538 C CA . THR A 1 69 ? 19.298 -12.706 -42.638 1.00 80.25 69 THR A CA 1
ATOM 539 C C . THR A 1 69 ? 19.241 -11.408 -43.433 1.00 80.25 69 THR A C 1
ATOM 541 O O . THR A 1 69 ? 18.469 -11.290 -44.384 1.00 80.25 69 THR A O 1
ATOM 544 N N . LEU A 1 70 ? 20.058 -10.432 -43.045 1.00 78.50 70 LEU A N 1
ATOM 545 C CA . LEU A 1 70 ? 20.114 -9.106 -43.652 1.00 78.50 70 LEU A CA 1
ATOM 546 C C . LEU A 1 70 ? 21.550 -8.780 -44.061 1.00 78.50 70 LEU A C 1
ATOM 548 O O . LEU A 1 70 ? 22.430 -8.707 -43.204 1.00 78.50 70 LEU A O 1
ATOM 552 N N . GLY A 1 71 ? 21.766 -8.527 -45.352 1.00 80.56 71 GLY A N 1
ATOM 553 C CA . GLY A 1 71 ? 23.017 -7.961 -45.860 1.00 80.56 71 GLY A CA 1
ATOM 554 C C . GLY A 1 71 ? 23.131 -6.485 -45.486 1.00 80.56 71 GLY A C 1
ATOM 555 O O . GLY A 1 71 ? 22.210 -5.698 -45.731 1.00 80.56 71 GLY A O 1
ATOM 556 N N . ILE A 1 72 ? 24.241 -6.108 -44.853 1.00 75.38 72 ILE A N 1
ATOM 557 C CA . ILE A 1 72 ? 24.482 -4.737 -44.375 1.00 75.38 72 ILE A CA 1
ATOM 558 C C . ILE A 1 72 ? 25.721 -4.111 -45.022 1.00 75.38 72 ILE A C 1
ATOM 560 O O . ILE A 1 72 ? 26.318 -3.174 -44.490 1.00 75.38 72 ILE A O 1
ATOM 564 N N . GLU A 1 73 ? 26.118 -4.588 -46.202 1.00 72.19 73 GLU A N 1
ATOM 565 C CA . GLU A 1 73 ? 27.360 -4.183 -46.867 1.00 72.19 73 GLU A CA 1
ATOM 566 C C . GLU A 1 73 ? 27.409 -2.696 -47.253 1.00 72.19 73 GLU A C 1
ATOM 568 O O . GLU A 1 73 ? 28.494 -2.134 -47.429 1.00 72.19 73 GLU A O 1
ATOM 573 N N . LYS A 1 74 ? 26.241 -2.049 -47.348 1.00 73.94 74 LYS A N 1
ATOM 574 C CA . LYS A 1 74 ? 26.088 -0.617 -47.663 1.00 73.94 74 LYS A CA 1
ATOM 575 C C . LYS A 1 74 ? 25.752 0.253 -46.451 1.00 73.94 74 LYS A C 1
ATOM 577 O O . LYS A 1 74 ? 25.526 1.449 -46.619 1.00 73.94 74 LYS A O 1
ATOM 582 N N . TRP A 1 75 ? 25.662 -0.321 -45.255 1.00 75.50 75 TRP A N 1
ATOM 583 C CA . TRP A 1 75 ? 25.225 0.422 -44.077 1.00 75.50 75 TRP A CA 1
ATOM 584 C C . TRP A 1 75 ? 26.390 1.190 -43.455 1.00 75.50 75 TRP A C 1
ATOM 586 O O . TRP A 1 75 ? 27.520 0.702 -43.379 1.00 75.50 75 TRP A O 1
ATOM 596 N N . ASN A 1 76 ? 26.103 2.406 -42.991 1.00 76.38 76 ASN A N 1
ATOM 597 C CA . ASN A 1 76 ? 27.036 3.168 -42.169 1.00 76.38 76 ASN A CA 1
ATOM 598 C C . ASN A 1 76 ? 26.853 2.826 -40.676 1.00 76.38 76 ASN A C 1
ATOM 600 O O . ASN A 1 76 ? 25.895 2.154 -40.292 1.00 76.38 76 ASN A O 1
ATOM 604 N N . THR A 1 77 ? 27.786 3.279 -39.836 1.00 68.81 77 THR A N 1
ATOM 605 C CA . THR A 1 77 ? 27.798 3.001 -38.389 1.00 68.81 77 THR A CA 1
ATOM 606 C C . THR A 1 77 ? 26.487 3.426 -37.718 1.00 68.81 77 THR A C 1
ATOM 608 O O . THR A 1 77 ? 25.937 2.662 -36.930 1.00 68.81 77 THR A O 1
ATOM 611 N N . ASP A 1 78 ? 25.944 4.584 -38.098 1.00 69.75 78 ASP A N 1
ATOM 612 C CA . ASP A 1 78 ? 24.718 5.136 -37.511 1.00 69.75 78 ASP A CA 1
ATOM 613 C C . ASP A 1 78 ? 23.467 4.352 -37.936 1.00 69.75 78 ASP A C 1
ATOM 615 O O . ASP A 1 78 ? 22.560 4.158 -37.135 1.00 69.75 78 ASP A O 1
ATOM 619 N N . SER A 1 79 ? 23.429 3.831 -39.167 1.00 77.19 79 SER A N 1
ATOM 620 C CA . SER A 1 79 ? 22.329 2.987 -39.662 1.00 77.19 79 SER A CA 1
ATOM 621 C C . SER A 1 79 ? 22.300 1.636 -38.951 1.00 77.19 79 SER A C 1
ATOM 623 O O . SER A 1 79 ? 21.230 1.136 -38.611 1.00 77.19 79 SER A O 1
ATOM 625 N N . VAL A 1 80 ? 23.477 1.056 -38.693 1.00 73.25 80 VAL A N 1
ATOM 626 C CA . VAL A 1 80 ? 23.621 -0.177 -37.904 1.00 73.25 80 VAL A CA 1
ATOM 627 C C . VAL A 1 80 ? 23.154 0.055 -36.464 1.00 73.25 80 VAL A C 1
ATOM 629 O O . VAL A 1 80 ? 22.364 -0.725 -35.933 1.00 73.25 80 VAL A O 1
ATOM 632 N N . GLU A 1 81 ? 23.587 1.155 -35.850 1.00 74.31 81 GLU A N 1
ATOM 633 C CA . GLU A 1 81 ? 23.211 1.531 -34.485 1.00 74.31 81 GLU A CA 1
ATOM 634 C C . GLU A 1 81 ? 21.710 1.830 -34.362 1.00 74.31 81 GLU A C 1
ATOM 636 O O . GLU A 1 81 ? 21.048 1.308 -33.464 1.00 74.31 81 GLU A O 1
ATOM 641 N N . GLN A 1 82 ? 21.138 2.587 -35.301 1.00 72.31 82 GLN A N 1
ATOM 642 C CA . GLN A 1 82 ? 19.703 2.857 -35.361 1.00 72.31 82 GLN A CA 1
ATOM 643 C C . GLN A 1 82 ? 18.899 1.572 -35.565 1.00 72.31 82 GLN A C 1
ATOM 645 O O . GLN A 1 82 ? 17.891 1.381 -34.888 1.00 72.31 82 GLN A O 1
ATOM 650 N N . PHE A 1 83 ? 19.336 0.668 -36.443 1.00 77.88 83 PHE A N 1
ATOM 651 C CA . PHE A 1 83 ? 18.660 -0.608 -36.661 1.00 77.88 83 PHE A CA 1
ATOM 652 C C . PHE A 1 83 ? 18.645 -1.467 -35.394 1.00 77.88 83 PHE A C 1
ATOM 654 O O . PHE A 1 83 ? 17.593 -1.996 -35.019 1.00 77.88 83 PHE A O 1
ATOM 661 N N . PHE A 1 84 ? 19.780 -1.572 -34.697 1.00 76.12 84 PHE A N 1
ATOM 662 C CA . PHE 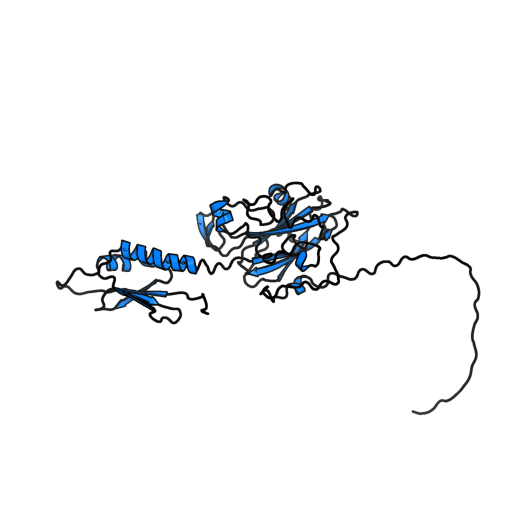A 1 84 ? 19.835 -2.266 -33.415 1.00 76.12 84 PHE A CA 1
ATOM 663 C C . PHE A 1 84 ? 18.980 -1.564 -3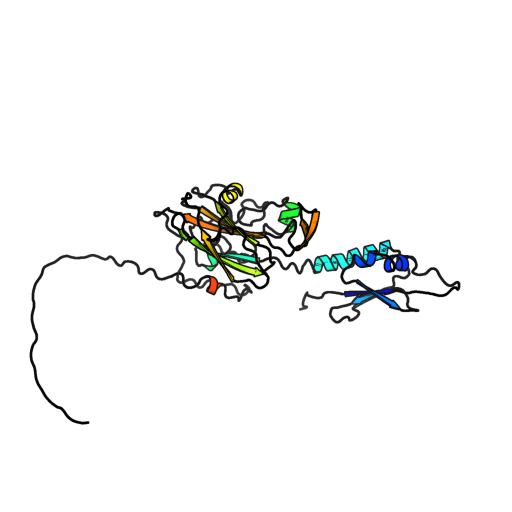2.372 1.00 76.12 84 PHE A C 1
ATOM 665 O O . PHE A 1 84 ? 18.225 -2.238 -31.678 1.00 76.12 84 PHE A O 1
ATOM 672 N N . HIS A 1 85 ? 18.987 -0.232 -32.306 1.00 71.06 85 HIS A N 1
ATOM 673 C CA . HIS A 1 85 ? 18.046 0.490 -31.465 1.00 71.06 85 HIS A CA 1
ATOM 674 C C . HIS A 1 85 ? 16.604 0.164 -31.831 1.00 71.06 85 HIS A C 1
ATOM 676 O O . HIS A 1 85 ? 15.864 -0.203 -30.944 1.00 71.06 85 HIS A O 1
ATOM 682 N N . GLU A 1 86 ? 16.158 0.216 -33.077 1.00 68.06 86 GLU A N 1
ATOM 683 C CA . GLU A 1 86 ? 14.755 -0.034 -33.424 1.00 68.06 86 GLU A CA 1
ATOM 684 C C . GLU A 1 86 ? 14.329 -1.486 -33.179 1.00 68.06 86 GLU A C 1
ATOM 686 O O . GLU A 1 86 ? 13.268 -1.731 -32.593 1.00 68.06 86 GLU A O 1
ATOM 691 N N . ARG A 1 87 ? 15.153 -2.461 -33.576 1.00 70.50 87 ARG A N 1
ATOM 692 C CA . ARG A 1 87 ? 14.839 -3.891 -33.450 1.00 70.50 87 ARG A CA 1
ATOM 693 C C . ARG A 1 87 ? 15.026 -4.396 -32.027 1.00 70.50 87 ARG A C 1
ATOM 695 O O . ARG A 1 87 ? 14.118 -5.049 -31.514 1.00 70.50 87 ARG A O 1
ATOM 702 N N . LEU A 1 88 ? 16.110 -4.018 -31.344 1.00 63.22 88 LEU A N 1
ATOM 703 C CA . LEU A 1 88 ? 16.310 -4.361 -29.935 1.00 63.22 88 LEU A CA 1
ATOM 704 C C . LEU A 1 88 ? 15.451 -3.514 -28.991 1.00 63.22 88 LEU A C 1
ATOM 706 O O . LEU A 1 88 ? 15.153 -3.994 -27.909 1.00 63.22 88 LEU A O 1
ATOM 710 N N . LYS A 1 89 ? 14.978 -2.311 -29.358 1.00 52.56 89 LYS A N 1
ATOM 711 C CA . LYS A 1 89 ? 13.973 -1.543 -28.581 1.00 52.56 89 LYS A CA 1
ATOM 712 C C . LYS A 1 89 ? 12.569 -2.081 -28.797 1.00 52.56 89 LYS A C 1
ATOM 714 O O . LYS A 1 89 ? 11.829 -2.100 -27.827 1.00 52.56 89 LYS A O 1
ATOM 719 N N . LYS A 1 90 ? 12.213 -2.604 -29.981 1.00 47.78 90 LYS A N 1
ATOM 720 C CA . LYS A 1 90 ? 11.006 -3.439 -30.152 1.00 47.78 90 LYS A CA 1
ATOM 721 C C . LYS A 1 90 ? 11.093 -4.700 -29.302 1.00 47.78 90 LYS A C 1
ATOM 723 O O . LYS A 1 90 ? 10.134 -5.012 -28.611 1.00 47.78 90 LYS A O 1
ATOM 728 N N . ILE A 1 91 ? 12.251 -5.358 -29.273 1.00 49.12 91 ILE A N 1
ATOM 729 C CA . ILE A 1 91 ? 12.517 -6.469 -28.354 1.00 49.12 91 ILE A CA 1
ATOM 730 C C . ILE A 1 91 ? 12.468 -5.979 -26.904 1.00 49.12 91 ILE A C 1
ATOM 732 O O . ILE A 1 91 ? 11.844 -6.630 -26.098 1.00 49.12 91 ILE A O 1
ATOM 736 N N . ARG A 1 92 ? 12.958 -4.787 -26.552 1.00 41.78 92 ARG A N 1
ATOM 737 C CA . ARG A 1 92 ? 12.803 -4.191 -25.213 1.00 41.78 92 ARG A CA 1
ATOM 738 C C . ARG A 1 92 ? 11.362 -3.796 -24.911 1.00 41.78 92 ARG A C 1
ATOM 740 O O . ARG A 1 92 ? 11.016 -3.749 -23.749 1.00 41.78 92 ARG A O 1
ATOM 747 N N . GLN A 1 93 ? 10.530 -3.529 -25.913 1.00 39.41 93 GLN A N 1
ATOM 748 C CA . GLN A 1 93 ? 9.111 -3.196 -25.782 1.00 39.41 93 GLN A CA 1
ATOM 749 C C . GLN A 1 93 ? 8.241 -4.461 -25.707 1.00 39.41 93 GLN A C 1
ATOM 751 O O . GLN A 1 93 ? 7.194 -4.429 -25.075 1.00 39.41 93 GLN A O 1
ATOM 756 N N . LEU A 1 94 ? 8.721 -5.579 -26.264 1.00 38.84 94 LEU A N 1
ATOM 757 C CA . LEU A 1 94 ? 8.152 -6.929 -26.159 1.00 38.84 94 LEU A CA 1
ATOM 758 C C . LEU A 1 94 ? 8.671 -7.686 -24.912 1.00 38.84 94 LEU A C 1
ATOM 760 O O . LEU A 1 94 ? 7.923 -8.403 -24.267 1.00 38.84 94 LEU A O 1
ATOM 764 N N . ILE A 1 95 ? 9.903 -7.433 -24.467 1.00 41.66 95 ILE A N 1
ATOM 765 C CA . ILE A 1 95 ? 10.474 -7.839 -23.166 1.00 41.66 95 ILE A CA 1
ATOM 766 C C . ILE A 1 95 ? 9.979 -6.897 -22.056 1.00 41.66 95 ILE A C 1
ATOM 768 O O . ILE A 1 95 ? 9.791 -7.305 -20.919 1.00 41.66 95 ILE A O 1
ATOM 772 N N . SER A 1 96 ? 9.618 -5.654 -22.382 1.00 35.94 96 SER A N 1
ATOM 773 C CA . SER A 1 96 ? 8.768 -4.808 -21.531 1.00 35.94 96 SER A CA 1
ATOM 774 C C . SER A 1 96 ? 7.293 -5.222 -21.607 1.00 35.94 96 SER A C 1
ATOM 776 O O . SER A 1 96 ? 6.450 -4.491 -21.099 1.00 35.94 96 SER A O 1
ATOM 778 N N . GLN A 1 97 ? 6.959 -6.362 -22.220 1.00 33.69 97 GLN A N 1
ATOM 779 C CA . GLN A 1 97 ? 5.699 -7.073 -21.985 1.00 33.69 97 GLN A CA 1
ATOM 780 C C . GLN A 1 97 ? 5.885 -8.351 -21.158 1.00 33.69 97 GLN A C 1
ATOM 782 O O . GLN A 1 97 ? 4.919 -8.775 -20.533 1.00 33.69 97 GLN A O 1
ATOM 787 N N . SER A 1 98 ? 7.117 -8.840 -20.950 1.00 34.38 98 SER A N 1
ATOM 788 C CA . SER A 1 98 ? 7.457 -9.536 -19.698 1.00 34.38 98 SER A CA 1
ATOM 789 C C . SER A 1 98 ? 7.704 -8.510 -18.585 1.00 34.38 98 SER A C 1
ATOM 791 O O . SER A 1 98 ? 8.718 -8.529 -17.886 1.00 34.38 98 SER A O 1
ATOM 793 N N . ILE A 1 99 ? 6.747 -7.587 -18.433 1.00 37.53 99 ILE A N 1
ATOM 794 C CA . ILE A 1 99 ? 6.501 -6.916 -17.166 1.00 37.53 99 ILE A CA 1
ATOM 795 C C . ILE A 1 99 ? 6.113 -8.065 -16.256 1.00 37.53 99 ILE A C 1
ATOM 797 O O . ILE A 1 99 ? 4.961 -8.498 -16.242 1.00 37.53 99 ILE A O 1
ATOM 801 N N . VAL A 1 100 ? 7.064 -8.601 -15.502 1.00 40.78 100 VAL A N 1
ATOM 802 C CA . VAL A 1 100 ? 6.659 -9.233 -14.261 1.00 40.78 100 VAL A CA 1
ATOM 803 C C . VAL A 1 100 ? 6.193 -8.043 -13.431 1.00 40.78 100 VAL A C 1
ATOM 805 O O . VAL A 1 100 ? 6.986 -7.371 -12.782 1.00 40.78 100 VAL A O 1
ATOM 808 N N . LYS A 1 101 ? 4.926 -7.657 -13.614 1.00 52.22 101 LYS A N 1
ATOM 809 C CA . LYS A 1 101 ? 4.249 -6.694 -12.757 1.00 52.22 101 LYS A CA 1
ATOM 810 C C . LYS A 1 101 ? 4.318 -7.318 -11.381 1.00 52.22 101 LYS A C 1
ATOM 812 O O . LYS A 1 101 ? 4.082 -8.529 -11.237 1.00 52.22 101 LYS A O 1
ATOM 817 N N . GLY A 1 102 ? 4.733 -6.554 -10.383 1.00 56.66 102 GLY A N 1
ATOM 818 C CA . GLY A 1 102 ? 4.500 -6.989 -9.013 1.00 56.66 102 GLY A CA 1
ATOM 819 C C . GLY A 1 102 ? 3.031 -7.257 -8.887 1.00 56.66 102 GLY A C 1
ATOM 820 O O . GLY A 1 102 ? 2.222 -6.660 -9.590 1.00 56.66 102 GLY A O 1
ATOM 821 N N . HIS A 1 103 ? 2.682 -8.213 -8.061 1.00 85.75 103 HIS A N 1
ATOM 822 C CA . HIS A 1 103 ? 1.289 -8.364 -7.748 1.00 85.75 103 HIS A CA 1
ATOM 823 C C . HIS A 1 103 ? 1.215 -8.900 -6.342 1.00 85.75 103 HIS A C 1
ATOM 825 O O . HIS A 1 103 ? 1.798 -9.941 -6.022 1.00 85.75 103 HIS A O 1
ATOM 831 N N . GLY A 1 104 ? 0.498 -8.184 -5.499 1.00 89.81 104 GLY A N 1
ATOM 832 C CA . GLY A 1 104 ? 0.298 -8.567 -4.126 1.00 89.81 104 GLY A CA 1
ATOM 833 C C . GLY A 1 104 ? -0.895 -7.859 -3.527 1.00 89.81 104 GLY A C 1
ATOM 834 O O . GLY A 1 104 ? -1.294 -6.783 -3.967 1.00 89.81 104 GLY A O 1
ATOM 835 N N . ARG A 1 105 ? -1.466 -8.488 -2.511 1.00 90.75 105 ARG A N 1
ATOM 836 C CA . ARG A 1 105 ? -2.661 -8.016 -1.822 1.00 90.75 105 ARG A CA 1
ATOM 837 C C . ARG A 1 105 ? -2.480 -8.153 -0.315 1.00 90.75 105 ARG A C 1
ATOM 839 O O . ARG A 1 105 ? -1.972 -9.164 0.175 1.00 90.75 105 ARG A O 1
ATOM 846 N N . LEU A 1 106 ? -2.914 -7.132 0.419 1.00 95.06 106 LEU A N 1
ATOM 847 C CA . LEU A 1 106 ? -3.035 -7.187 1.873 1.00 95.06 106 LEU A CA 1
ATOM 848 C C . LEU A 1 106 ? -4.244 -8.063 2.223 1.00 95.06 106 LEU A C 1
ATOM 850 O O . LEU A 1 106 ? -5.373 -7.742 1.858 1.00 95.06 106 LEU A O 1
ATOM 854 N N . MET A 1 107 ? -3.998 -9.178 2.903 1.00 90.88 107 MET A N 1
ATOM 855 C CA . MET A 1 107 ? -5.010 -10.186 3.238 1.00 90.88 107 MET A CA 1
ATOM 856 C C . MET A 1 107 ? -5.522 -10.059 4.672 1.00 90.88 107 MET A C 1
ATOM 858 O O . MET A 1 107 ? -6.684 -10.368 4.929 1.00 90.88 107 MET A O 1
ATOM 862 N N . GLU A 1 108 ? -4.674 -9.609 5.599 1.00 92.19 108 GLU A N 1
ATOM 863 C CA . GLU A 1 108 ? -5.029 -9.396 7.003 1.00 92.19 108 GLU A CA 1
ATOM 864 C C . GLU A 1 108 ? -4.343 -8.125 7.541 1.00 92.19 108 GLU A C 1
ATOM 866 O O . GLU A 1 108 ? -3.126 -8.001 7.378 1.00 92.19 108 GLU A O 1
ATOM 871 N N . PRO A 1 109 ? -5.084 -7.194 8.176 1.00 95.44 109 PRO A N 1
ATOM 872 C CA . PRO A 1 109 ? -6.547 -7.094 8.141 1.00 95.44 109 PRO A CA 1
ATOM 873 C C . PRO A 1 109 ? -7.064 -6.959 6.695 1.00 95.44 109 PRO A C 1
ATOM 875 O O . PRO A 1 109 ? -6.375 -6.340 5.882 1.00 95.44 109 PRO A O 1
ATOM 878 N N . PRO A 1 110 ? -8.248 -7.504 6.349 1.00 93.56 110 PRO A N 1
ATOM 879 C CA . PRO A 1 110 ? -8.743 -7.482 4.973 1.00 93.56 110 PRO A CA 1
ATOM 880 C C . PRO A 1 110 ? -8.813 -6.064 4.397 1.00 93.56 110 PRO A C 1
ATOM 882 O O . PRO A 1 110 ? -9.430 -5.180 4.988 1.00 93.56 110 PRO A O 1
ATOM 885 N N . SER A 1 111 ? -8.170 -5.839 3.257 1.00 94.69 111 SER A N 1
ATOM 886 C CA . SER A 1 111 ? -8.162 -4.550 2.575 1.00 94.69 111 SER A CA 1
ATOM 887 C C . SER A 1 111 ? -9.374 -4.386 1.664 1.00 94.69 111 SER A C 1
ATOM 889 O O . SER A 1 111 ? -9.915 -5.371 1.151 1.00 94.69 111 SER A O 1
ATOM 891 N N . ARG A 1 112 ? -9.760 -3.121 1.445 1.00 94.75 112 ARG A N 1
ATOM 892 C CA . ARG A 1 112 ? -10.953 -2.668 0.706 1.00 94.75 112 ARG A CA 1
ATOM 893 C C . ARG A 1 112 ? -11.219 -3.461 -0.569 1.00 94.75 112 ARG A C 1
ATOM 895 O O . ARG A 1 112 ? -12.000 -4.407 -0.558 1.00 94.75 112 ARG A O 1
ATOM 902 N N . SER A 1 113 ? -10.583 -3.080 -1.677 1.00 87.25 113 SER A N 1
ATOM 903 C CA . SER A 1 113 ? -10.766 -3.815 -2.925 1.00 87.25 113 SER A CA 1
ATOM 904 C C . SER A 1 113 ? -9.987 -5.122 -2.940 1.00 87.25 113 SER A C 1
ATOM 906 O O . SER A 1 113 ? -10.406 -6.024 -3.659 1.00 87.25 113 SER A O 1
ATOM 908 N N . SER A 1 114 ? -8.902 -5.268 -2.154 1.00 80.44 114 SER A N 1
ATOM 909 C CA . SER A 1 114 ? -8.010 -6.402 -2.392 1.00 80.44 114 SER A CA 1
ATOM 910 C C . SER A 1 114 ? -8.392 -7.729 -1.748 1.00 80.44 114 SER A C 1
ATOM 912 O O . SER A 1 114 ? -7.963 -8.778 -2.222 1.00 80.44 114 SER A O 1
ATOM 914 N N . SER A 1 115 ? -9.118 -7.722 -0.630 1.00 84.38 115 SER A N 1
ATOM 915 C CA . SER A 1 115 ? -9.390 -8.978 0.082 1.00 84.38 115 SER A CA 1
ATOM 916 C C . SER A 1 115 ? -10.713 -9.039 0.831 1.00 84.38 115 SER A C 1
ATOM 918 O O . SER A 1 115 ? -11.143 -10.146 1.149 1.00 84.38 115 SER A O 1
ATOM 920 N N . MET A 1 116 ? -11.424 -7.926 1.054 1.00 89.88 116 MET A N 1
ATOM 921 C CA . MET A 1 116 ? -12.749 -7.959 1.691 1.00 89.88 116 MET A CA 1
ATOM 922 C C . MET A 1 116 ? -13.734 -8.892 0.968 1.00 89.88 116 MET A C 1
ATOM 924 O O . MET A 1 116 ? -14.359 -9.740 1.608 1.00 89.88 116 MET A O 1
ATOM 928 N N . TRP A 1 117 ? -13.833 -8.808 -0.360 1.00 84.56 117 TRP A N 1
ATOM 929 C CA . TRP A 1 117 ? -14.762 -9.642 -1.130 1.00 84.56 117 TRP A CA 1
ATOM 930 C C . TRP A 1 117 ? -14.362 -11.126 -1.093 1.00 84.56 117 TRP A C 1
ATOM 932 O O . TRP A 1 117 ? -15.215 -11.992 -0.903 1.00 84.56 117 TRP A O 1
ATOM 942 N N . ARG A 1 118 ? -13.054 -11.425 -1.140 1.00 80.62 118 ARG A N 1
ATOM 943 C CA . ARG A 1 118 ? -12.512 -12.786 -0.947 1.00 80.62 118 ARG A CA 1
ATOM 944 C C . ARG A 1 118 ? -12.771 -13.335 0.453 1.00 80.62 118 ARG A C 1
ATOM 946 O O . ARG A 1 118 ? -12.682 -14.536 0.686 1.00 80.62 118 ARG A O 1
ATOM 953 N N . ARG A 1 119 ? -13.050 -12.450 1.406 1.00 78.94 119 ARG A N 1
ATOM 954 C CA . ARG A 1 119 ? -13.280 -12.764 2.817 1.00 78.94 119 ARG A CA 1
ATOM 955 C C . ARG A 1 119 ? -14.765 -12.793 3.172 1.00 78.94 119 ARG A C 1
ATOM 957 O O . ARG A 1 119 ? -15.066 -12.966 4.346 1.00 78.94 119 ARG A O 1
ATOM 964 N N . GLY A 1 120 ? -15.661 -12.662 2.188 1.00 79.75 120 GLY A N 1
ATOM 965 C CA . GLY A 1 120 ? -17.113 -12.765 2.360 1.00 79.75 120 GLY A CA 1
ATOM 966 C C . GLY A 1 120 ? -17.772 -11.523 2.966 1.00 79.75 120 GLY A C 1
ATOM 967 O O . GLY A 1 120 ? -18.922 -11.596 3.407 1.00 79.75 120 GLY A O 1
ATOM 968 N N . PHE A 1 121 ? -17.065 -10.390 3.011 1.00 85.06 121 PHE A N 1
ATOM 969 C CA . PHE A 1 121 ? -17.681 -9.110 3.349 1.00 85.06 121 PHE A CA 1
ATOM 970 C C . PHE A 1 121 ? -18.600 -8.652 2.215 1.00 85.06 121 PHE A C 1
ATOM 972 O O . PHE A 1 121 ? -18.361 -8.942 1.041 1.00 85.06 121 PHE A O 1
ATOM 979 N N . ASN A 1 122 ? -19.627 -7.878 2.564 1.00 86.06 122 ASN A N 1
ATOM 980 C CA . ASN A 1 122 ? -20.493 -7.223 1.589 1.00 86.06 122 ASN A CA 1
ATOM 981 C C . ASN A 1 122 ? -19.770 -6.038 0.920 1.00 86.06 122 ASN A C 1
ATOM 983 O O . ASN A 1 122 ? -20.014 -4.875 1.240 1.00 86.06 122 ASN A O 1
ATOM 987 N N . SER A 1 123 ? -18.830 -6.344 0.030 1.00 85.00 123 SER A N 1
ATOM 988 C CA . SER A 1 123 ? -18.020 -5.377 -0.715 1.00 85.00 123 SER A CA 1
ATOM 989 C C . SER A 1 123 ? -17.999 -5.724 -2.204 1.00 85.00 123 SER A C 1
ATOM 991 O O . SER A 1 123 ? -17.940 -6.913 -2.530 1.00 85.00 123 SER A O 1
ATOM 993 N N . PRO A 1 124 ? -17.979 -4.730 -3.114 1.00 87.38 124 PRO A N 1
ATOM 994 C CA . PRO A 1 124 ? -17.860 -4.996 -4.543 1.00 87.38 124 PRO A CA 1
ATOM 995 C C . PRO A 1 124 ? -16.573 -5.776 -4.858 1.00 87.38 124 PRO A C 1
ATOM 997 O O . PRO A 1 124 ? -15.508 -5.379 -4.378 1.00 87.38 124 PRO A O 1
ATOM 1000 N N . PRO A 1 125 ? -16.632 -6.842 -5.674 1.00 83.06 125 PRO A N 1
ATOM 1001 C CA . PRO A 1 125 ? -15.438 -7.592 -6.033 1.00 83.06 125 PRO A CA 1
ATOM 1002 C C . PRO A 1 125 ? -14.506 -6.764 -6.925 1.00 83.06 125 PRO A C 1
ATOM 1004 O O . PRO A 1 125 ? -14.954 -6.040 -7.824 1.00 83.06 125 PRO A O 1
ATOM 1007 N N . ASN A 1 126 ? -13.203 -6.893 -6.673 1.00 84.81 126 ASN A N 1
ATOM 1008 C CA . ASN A 1 126 ? -12.136 -6.460 -7.569 1.00 84.81 126 ASN A CA 1
ATOM 1009 C C . ASN A 1 126 ? -11.273 -7.675 -7.909 1.00 84.81 126 ASN A C 1
ATOM 1011 O O . ASN A 1 126 ? -10.539 -8.162 -7.060 1.00 84.81 126 ASN A O 1
ATOM 1015 N N . TYR A 1 127 ? -11.367 -8.164 -9.141 1.00 81.62 127 TYR A N 1
ATOM 1016 C CA . TYR A 1 127 ? -10.616 -9.345 -9.566 1.00 81.62 127 TYR A CA 1
ATOM 1017 C C . TYR A 1 127 ? -9.141 -9.040 -9.879 1.00 81.62 127 TYR A C 1
ATOM 1019 O O . TYR A 1 127 ? -8.328 -9.953 -9.865 1.00 81.62 127 TYR A O 1
ATOM 1027 N N . ASP A 1 128 ? -8.788 -7.764 -10.083 1.00 82.06 128 ASP A N 1
ATOM 1028 C CA . ASP A 1 128 ? -7.406 -7.273 -10.239 1.00 82.06 128 ASP A CA 1
ATOM 1029 C C . ASP A 1 128 ? -6.868 -6.747 -8.890 1.00 82.06 128 ASP A C 1
ATOM 1031 O O . ASP A 1 128 ? -6.208 -5.714 -8.775 1.00 82.06 128 ASP A O 1
ATOM 1035 N N . ASP A 1 129 ? -7.257 -7.413 -7.802 1.00 83.88 129 ASP A N 1
ATOM 1036 C CA . ASP A 1 129 ? -7.033 -6.963 -6.429 1.00 83.88 129 ASP A CA 1
ATOM 1037 C C . ASP A 1 129 ? -5.584 -7.010 -5.951 1.00 83.88 129 ASP A C 1
ATOM 1039 O O . ASP A 1 129 ? -5.205 -6.288 -5.024 1.00 83.88 129 ASP A O 1
ATOM 1043 N N . ASN A 1 130 ? -4.782 -7.869 -6.562 1.00 86.75 130 ASN A N 1
ATOM 1044 C CA . ASN A 1 130 ? -3.337 -7.916 -6.382 1.00 86.75 130 ASN A CA 1
ATOM 1045 C C . ASN A 1 130 ? -2.615 -6.792 -7.144 1.00 86.75 130 ASN A C 1
ATOM 1047 O O . ASN A 1 130 ? -1.386 -6.731 -7.113 1.00 86.75 130 ASN A O 1
ATOM 1051 N N . ALA A 1 131 ? -3.358 -5.910 -7.812 1.00 89.19 131 ALA A N 1
ATOM 1052 C CA . ALA A 1 131 ? -2.840 -4.910 -8.719 1.00 89.19 131 ALA A CA 1
ATOM 1053 C C . ALA A 1 131 ? -3.290 -3.485 -8.318 1.00 89.19 131 ALA A C 1
ATOM 1055 O O . ALA A 1 131 ? -3.681 -2.652 -9.134 1.00 89.19 131 ALA A O 1
ATOM 1056 N N . LEU A 1 132 ? -3.095 -3.130 -7.049 1.00 94.56 132 LEU A N 1
ATOM 1057 C CA . LEU A 1 132 ? -3.159 -1.735 -6.593 1.00 94.56 132 LEU A CA 1
ATOM 1058 C C . LEU A 1 132 ? -1.784 -1.050 -6.691 1.00 94.56 132 LEU A C 1
ATOM 1060 O O . LEU A 1 132 ? -1.165 -0.735 -5.674 1.00 94.56 132 LEU A O 1
ATOM 1064 N N . TYR A 1 133 ? -1.302 -0.867 -7.929 1.00 95.25 133 TYR A N 1
ATOM 1065 C CA . TYR A 1 133 ? 0.070 -0.447 -8.278 1.00 95.25 133 TYR A CA 1
ATOM 1066 C C . TYR A 1 133 ? 0.189 0.991 -8.796 1.00 95.25 133 TYR A C 1
ATOM 1068 O O . TYR A 1 133 ? 0.916 1.271 -9.756 1.00 95.25 133 TYR A O 1
ATOM 1076 N N . CYS A 1 134 ? -0.577 1.918 -8.220 1.00 95.94 134 CYS A N 1
ATOM 1077 C CA . CYS A 1 134 ? -0.528 3.346 -8.552 1.00 95.94 134 CYS A CA 1
ATOM 1078 C C . CYS A 1 134 ? -0.852 3.666 -10.026 1.00 95.94 134 CYS A C 1
ATOM 1080 O O . CYS A 1 134 ? -0.440 4.702 -10.554 1.00 95.94 134 CYS A O 1
ATOM 1082 N N . GLY A 1 135 ? -1.572 2.769 -10.711 1.00 89.81 135 GLY A N 1
ATOM 1083 C CA . GLY A 1 135 ? -1.871 2.860 -12.143 1.00 89.81 135 GLY A CA 1
ATOM 1084 C C . GLY A 1 135 ? -0.731 2.443 -13.082 1.00 89.81 135 GLY A C 1
ATOM 1085 O O . GLY A 1 135 ? -0.813 2.720 -14.283 1.00 89.81 135 GLY A O 1
ATOM 1086 N N . GLY A 1 136 ? 0.340 1.824 -12.575 1.00 88.56 136 GLY A N 1
ATOM 1087 C CA . GLY A 1 136 ? 1.516 1.442 -13.364 1.00 88.56 136 GLY A CA 1
ATOM 1088 C C . GLY A 1 136 ? 2.760 2.250 -13.026 1.00 88.56 136 GLY A C 1
ATOM 1089 O O . GLY A 1 136 ? 2.675 3.458 -12.820 1.00 88.56 136 GLY A O 1
ATOM 1090 N N . PHE A 1 137 ? 3.934 1.613 -13.100 1.00 87.00 137 PHE A N 1
ATOM 1091 C CA . PHE A 1 137 ? 5.234 2.271 -12.910 1.00 87.00 137 PHE A CA 1
ATOM 1092 C C . PHE A 1 137 ? 5.363 3.588 -13.701 1.00 87.00 137 PHE A C 1
ATOM 1094 O O . PHE A 1 137 ? 5.618 4.644 -13.128 1.00 87.00 137 PHE A O 1
ATOM 1101 N N . ASN A 1 138 ? 5.127 3.559 -15.018 1.00 85.44 138 ASN A N 1
ATOM 1102 C CA . ASN A 1 138 ? 5.237 4.758 -15.862 1.00 85.44 138 ASN A CA 1
ATOM 1103 C C . ASN A 1 138 ? 4.177 5.816 -15.520 1.00 85.44 138 ASN A C 1
ATOM 1105 O O . ASN A 1 138 ? 4.442 7.015 -15.603 1.00 85.44 138 ASN A O 1
ATOM 1109 N N . THR A 1 139 ? 2.972 5.390 -15.138 1.00 89.81 139 THR A N 1
ATOM 1110 C CA . THR A 1 139 ? 1.907 6.304 -14.710 1.00 89.81 139 THR A CA 1
ATOM 1111 C C . THR A 1 139 ? 2.317 7.021 -13.431 1.00 89.81 139 THR A C 1
ATOM 1113 O O . THR A 1 139 ? 2.298 8.248 -13.390 1.00 89.81 139 THR A O 1
ATOM 1116 N N . GLN A 1 140 ? 2.787 6.283 -12.428 1.00 93.31 140 GLN A N 1
ATOM 1117 C CA . GLN A 1 140 ? 3.270 6.850 -11.180 1.00 93.31 140 GLN A CA 1
ATOM 1118 C C . GLN A 1 140 ? 4.450 7.800 -11.411 1.00 93.31 140 GLN A C 1
ATOM 1120 O O . GLN A 1 140 ? 4.374 8.978 -11.070 1.00 93.31 140 GLN A O 1
ATOM 1125 N N . TRP A 1 141 ? 5.546 7.314 -11.988 1.00 89.62 141 TRP A N 1
ATOM 1126 C CA . TRP A 1 141 ? 6.810 8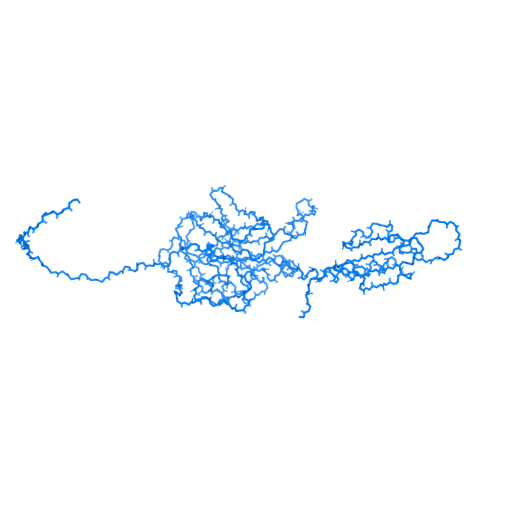.051 -11.991 1.00 89.62 141 TRP A CA 1
ATOM 1127 C C . TRP A 1 141 ? 6.893 9.104 -13.090 1.00 89.62 141 TRP A C 1
ATOM 1129 O O . TRP A 1 141 ? 7.324 10.222 -12.820 1.00 89.62 141 TRP A O 1
ATOM 1139 N N . SER A 1 142 ? 6.454 8.784 -14.309 1.00 89.12 142 SER A N 1
ATOM 1140 C CA . SER A 1 142 ? 6.575 9.700 -15.448 1.00 89.12 142 SER A CA 1
ATOM 1141 C C . SER A 1 142 ? 5.389 10.651 -15.575 1.00 89.12 142 SER A C 1
ATOM 1143 O O . SER A 1 142 ? 5.596 11.823 -15.870 1.00 89.12 142 SER A O 1
ATOM 1145 N N . LYS A 1 143 ? 4.151 10.177 -15.365 1.00 91.12 143 LYS A N 1
ATOM 1146 C CA . LYS A 1 143 ? 2.951 11.022 -15.531 1.00 91.12 143 LYS A CA 1
ATOM 1147 C C . LYS A 1 143 ? 2.576 11.766 -14.251 1.00 91.12 143 LYS A C 1
ATOM 1149 O O . LYS A 1 143 ? 2.281 12.954 -14.303 1.00 91.12 143 LYS A O 1
ATOM 1154 N N . ASN A 1 144 ? 2.625 11.086 -13.107 1.00 93.31 144 ASN A N 1
ATOM 1155 C CA . ASN A 1 144 ? 2.187 11.637 -11.822 1.00 93.31 144 ASN A CA 1
ATOM 1156 C C . ASN A 1 144 ? 3.339 12.195 -10.970 1.00 93.31 144 ASN A C 1
ATOM 1158 O O . ASN A 1 144 ? 3.116 12.595 -9.826 1.00 93.31 144 ASN A O 1
ATOM 1162 N N . GLY A 1 145 ? 4.573 12.222 -11.489 1.00 93.25 145 GLY A N 1
ATOM 1163 C CA . GLY A 1 145 ? 5.738 12.756 -10.774 1.00 93.25 145 GLY A CA 1
ATOM 1164 C C . GLY A 1 145 ? 6.067 11.992 -9.487 1.00 93.25 145 GLY A C 1
ATOM 1165 O O . GLY A 1 145 ? 6.400 12.595 -8.472 1.00 93.25 145 GLY A O 1
ATOM 1166 N N . GLY A 1 146 ? 5.897 10.671 -9.503 1.00 92.06 146 GLY A N 1
ATOM 1167 C CA . GLY A 1 146 ? 6.103 9.769 -8.367 1.00 92.06 146 GLY A CA 1
ATOM 1168 C C . GLY A 1 146 ? 4.902 9.628 -7.430 1.00 92.06 146 GLY A C 1
ATOM 1169 O O . GLY A 1 146 ? 4.947 8.814 -6.506 1.00 92.06 146 GLY A O 1
ATOM 1170 N N . LYS A 1 147 ? 3.817 10.379 -7.654 1.00 96.94 147 LYS A N 1
ATOM 1171 C CA . LYS A 1 147 ? 2.635 10.358 -6.783 1.00 96.94 147 LYS A CA 1
ATOM 1172 C C . LYS A 1 147 ? 1.757 9.132 -7.034 1.00 96.94 147 LYS A C 1
ATOM 1174 O O . LYS A 1 147 ? 1.559 8.707 -8.171 1.00 96.94 147 LYS A O 1
ATOM 1179 N N . CYS A 1 148 ? 1.178 8.628 -5.950 1.00 97.50 148 CYS A N 1
ATOM 1180 C CA . CYS A 1 148 ? 0.242 7.510 -5.909 1.00 97.50 148 CYS A CA 1
ATOM 1181 C C . CYS A 1 148 ? -0.961 7.887 -5.033 1.00 97.50 148 CYS A C 1
ATOM 1183 O O . CYS A 1 148 ? -0.808 8.707 -4.123 1.00 97.50 148 CYS A O 1
ATOM 1185 N N . GLY A 1 149 ? -2.142 7.320 -5.296 1.00 97.12 149 GLY A N 1
ATOM 1186 C CA . GLY A 1 149 ? -3.244 7.368 -4.334 1.00 97.12 149 GLY A CA 1
ATOM 1187 C C . GLY A 1 149 ? -2.837 6.687 -3.026 1.00 97.12 149 GLY A C 1
ATOM 1188 O O . GLY A 1 149 ? -2.064 5.726 -3.035 1.00 97.12 149 GLY A O 1
ATOM 1189 N N . VAL A 1 150 ? -3.355 7.149 -1.888 1.00 96.75 150 VAL A N 1
ATOM 1190 C CA . VAL A 1 150 ? -2.963 6.611 -0.572 1.00 96.75 150 VAL A CA 1
ATOM 1191 C C . VAL A 1 150 ? -3.365 5.144 -0.402 1.00 96.75 150 VAL A C 1
ATOM 1193 O O . VAL A 1 150 ? -2.837 4.454 0.463 1.00 96.75 150 VAL A O 1
ATOM 1196 N N . CYS A 1 151 ? -4.276 4.643 -1.233 1.00 96.88 151 CYS A N 1
ATOM 1197 C CA . CYS A 1 151 ? -4.684 3.243 -1.235 1.00 96.88 151 CYS A CA 1
ATOM 1198 C C . CYS A 1 151 ? -4.314 2.494 -2.522 1.00 96.88 151 CYS A C 1
ATOM 1200 O O . CYS A 1 151 ? -4.894 1.448 -2.794 1.00 96.88 151 CYS A O 1
ATOM 1202 N N . GLY A 1 152 ? -3.334 2.996 -3.284 1.00 96.38 152 GLY A N 1
ATOM 1203 C CA . GLY A 1 152 ? -2.760 2.298 -4.444 1.00 96.38 152 GLY A CA 1
ATOM 1204 C C . GLY A 1 152 ? -3.442 2.564 -5.776 1.00 96.38 152 GLY A C 1
ATOM 1205 O O . GLY A 1 152 ? -3.030 2.006 -6.791 1.00 96.38 152 GLY A O 1
ATOM 1206 N N . ASP A 1 153 ? -4.454 3.427 -5.792 1.00 97.06 153 ASP A N 1
ATOM 1207 C CA . ASP A 1 153 ? -5.077 3.899 -7.024 1.00 97.06 153 ASP A CA 1
ATOM 1208 C C . ASP A 1 153 ? -4.123 4.809 -7.815 1.00 97.06 153 ASP A C 1
ATOM 1210 O O . ASP A 1 153 ? -3.181 5.406 -7.273 1.00 97.06 153 ASP A O 1
ATOM 1214 N N . ASN A 1 154 ? -4.394 4.973 -9.109 1.00 96.19 154 ASN A N 1
ATOM 1215 C CA . ASN A 1 154 ? -3.738 6.003 -9.902 1.00 96.19 154 ASN A CA 1
ATOM 1216 C C . ASN A 1 154 ? -4.016 7.385 -9.287 1.00 96.19 154 ASN A C 1
ATOM 1218 O O . ASN A 1 154 ? -5.158 7.761 -9.029 1.00 96.19 154 ASN A O 1
ATOM 1222 N N . PHE A 1 155 ? -2.959 8.171 -9.073 1.00 96.69 155 PHE A N 1
ATOM 1223 C CA . PHE A 1 155 ? -3.071 9.478 -8.428 1.00 96.69 155 PHE A CA 1
ATOM 1224 C C . PHE A 1 155 ? -4.010 10.440 -9.174 1.00 96.69 155 PHE A C 1
ATOM 1226 O O . PHE A 1 155 ? -4.651 11.272 -8.528 1.00 96.69 155 PHE A O 1
ATOM 1233 N N . ALA A 1 156 ? -4.098 10.321 -10.501 1.00 95.81 156 ALA A N 1
ATOM 1234 C CA . ALA A 1 156 ? -4.931 11.172 -11.346 1.00 95.81 156 ALA A CA 1
ATOM 1235 C C . ALA A 1 156 ? -6.425 10.789 -11.359 1.00 95.81 156 ALA A C 1
ATOM 1237 O O . ALA A 1 156 ? -7.228 11.561 -11.882 1.00 95.81 156 ALA A O 1
ATOM 1238 N N . ASP A 1 157 ? -6.807 9.634 -10.806 1.00 95.31 157 ASP A N 1
ATOM 1239 C CA . ASP A 1 157 ? -8.210 9.215 -10.775 1.00 95.31 157 ASP A CA 1
ATOM 1240 C C . ASP A 1 157 ? -9.018 10.099 -9.810 1.00 95.31 157 ASP A C 1
ATOM 1242 O O . ASP A 1 157 ? -8.531 10.506 -8.750 1.00 95.31 157 ASP A O 1
ATOM 1246 N N . ASN A 1 158 ? -10.268 10.401 -10.170 1.00 92.19 158 ASN A N 1
ATOM 1247 C CA . ASN A 1 158 ? -11.191 11.163 -9.332 1.00 92.19 158 ASN A CA 1
ATOM 1248 C C . ASN A 1 158 ? -12.657 10.738 -9.584 1.00 92.19 158 ASN A C 1
ATOM 1250 O O . ASN A 1 158 ? -13.155 10.965 -10.688 1.00 92.19 158 ASN A O 1
ATOM 1254 N N . PRO A 1 159 ? -13.365 10.169 -8.590 1.00 92.06 159 PRO A N 1
ATOM 1255 C CA . PRO A 1 159 ? -12.836 9.727 -7.300 1.00 92.06 159 PRO A CA 1
ATOM 1256 C C . PRO A 1 159 ? -11.876 8.541 -7.472 1.00 92.06 159 PRO A C 1
ATOM 1258 O O . PRO A 1 159 ? -12.032 7.729 -8.385 1.00 92.06 159 PRO A O 1
ATOM 1261 N N . ARG A 1 160 ? -10.893 8.415 -6.575 1.00 95.81 160 ARG A N 1
ATOM 1262 C CA . ARG A 1 160 ? -10.024 7.232 -6.539 1.00 95.81 160 ARG A CA 1
ATOM 1263 C C . ARG A 1 160 ? -10.809 6.035 -5.984 1.00 95.81 160 ARG A C 1
ATOM 1265 O O . ARG A 1 160 ? -11.421 6.177 -4.923 1.00 95.81 160 ARG A O 1
ATOM 1272 N N . PRO A 1 161 ? -10.844 4.873 -6.665 1.00 95.62 161 PRO A N 1
ATOM 1273 C CA . PRO A 1 161 ? -11.757 3.784 -6.311 1.00 95.62 161 PRO A CA 1
ATOM 1274 C C . PRO A 1 161 ? -11.636 3.235 -4.885 1.00 95.62 161 PRO A C 1
ATOM 1276 O O . PRO A 1 161 ? -12.646 2.776 -4.346 1.00 95.62 161 PRO A O 1
ATOM 1279 N N . ASN A 1 162 ? -10.448 3.258 -4.277 1.00 96.00 162 ASN A N 1
ATOM 1280 C CA . ASN A 1 162 ? -10.212 2.754 -2.925 1.00 96.00 162 ASN A CA 1
ATOM 1281 C C . ASN A 1 162 ? -10.227 3.848 -1.853 1.00 96.00 162 ASN A C 1
ATOM 1283 O O . ASN A 1 162 ? -10.011 3.521 -0.692 1.00 96.00 162 ASN A O 1
ATOM 1287 N N . GLU A 1 163 ? -10.467 5.115 -2.181 1.00 94.56 163 GLU A N 1
ATOM 1288 C CA . GLU A 1 163 ? -10.483 6.247 -1.238 1.00 94.56 163 GLU A CA 1
ATOM 1289 C C . GLU A 1 163 ? -11.923 6.731 -0.957 1.00 94.56 163 GLU A C 1
ATOM 1291 O O . GLU A 1 163 ? -12.849 6.271 -1.626 1.00 94.56 163 GLU A O 1
ATOM 1296 N N . PRO A 1 164 ? -12.163 7.621 0.033 1.00 91.06 164 PRO A N 1
ATOM 1297 C CA . PRO A 1 164 ? -13.506 8.125 0.337 1.00 91.06 164 PRO A CA 1
ATOM 1298 C C . PRO A 1 164 ? -14.267 8.621 -0.902 1.00 91.06 164 PRO A C 1
ATOM 1300 O O . PRO A 1 164 ? -13.754 9.420 -1.681 1.00 91.06 164 PRO A O 1
ATOM 1303 N N . GLY A 1 165 ? -15.498 8.129 -1.082 1.00 89.25 165 GLY A N 1
ATOM 1304 C CA . GLY A 1 165 ? -16.321 8.376 -2.277 1.00 89.25 165 GLY A CA 1
ATOM 1305 C C . GLY A 1 165 ? -16.054 7.426 -3.455 1.00 89.25 165 GLY A C 1
ATOM 1306 O O . GLY A 1 165 ? -16.784 7.459 -4.444 1.00 89.25 165 GLY A O 1
ATOM 1307 N N . GLY A 1 166 ? -15.040 6.566 -3.357 1.00 93.38 166 GLY A N 1
ATOM 1308 C CA . GLY A 1 166 ? -14.713 5.535 -4.335 1.00 93.38 166 GLY A CA 1
ATOM 1309 C C . GLY A 1 166 ? -15.559 4.266 -4.199 1.00 93.38 166 GLY A C 1
ATOM 1310 O O . GLY A 1 166 ? -16.110 3.957 -3.144 1.00 93.38 166 GLY A O 1
ATOM 1311 N N . LYS A 1 167 ? -15.618 3.485 -5.284 1.00 94.00 167 LYS A N 1
ATOM 1312 C CA . LYS A 1 167 ? -16.404 2.242 -5.399 1.00 94.00 167 LYS A CA 1
ATOM 1313 C C . LYS A 1 167 ? -16.148 1.233 -4.270 1.00 94.00 167 LYS A C 1
ATOM 1315 O O . LYS A 1 167 ? -17.073 0.541 -3.855 1.00 94.00 167 LYS A O 1
ATOM 1320 N N . PHE A 1 168 ? -14.905 1.103 -3.814 1.00 94.56 168 PHE A N 1
ATOM 1321 C CA . PHE A 1 168 ? -14.497 0.102 -2.822 1.00 94.56 168 PHE A CA 1
ATOM 1322 C C . PHE A 1 168 ? -14.453 0.658 -1.394 1.00 94.56 168 PHE A C 1
ATOM 1324 O O . PHE A 1 168 ? -14.198 -0.086 -0.446 1.00 94.56 168 PHE A O 1
ATOM 1331 N N . TYR A 1 169 ? -14.732 1.951 -1.221 1.00 93.06 169 TYR A N 1
ATOM 1332 C CA . TYR A 1 169 ? -14.844 2.581 0.086 1.00 93.06 169 TYR A CA 1
ATOM 1333 C C . TYR A 1 169 ? -16.251 2.368 0.656 1.00 93.06 169 TYR A C 1
ATOM 1335 O O . TYR A 1 169 ? -17.168 3.152 0.433 1.00 93.06 169 TYR A O 1
ATOM 1343 N N . THR A 1 170 ? -16.430 1.264 1.380 1.00 91.06 170 THR A N 1
ATOM 1344 C CA . THR A 1 170 ? -17.741 0.831 1.904 1.00 91.06 170 THR A CA 1
ATOM 1345 C C . THR A 1 170 ? -18.037 1.323 3.323 1.00 91.06 170 THR A C 1
ATOM 1347 O O . THR A 1 170 ? -19.168 1.203 3.787 1.00 91.06 170 THR A O 1
ATOM 1350 N N . GLY A 1 171 ? -17.030 1.839 4.038 1.00 89.88 171 GLY A N 1
ATOM 1351 C CA . GLY A 1 171 ? -17.138 2.205 5.456 1.00 89.88 171 GLY A CA 1
ATOM 1352 C C . GLY A 1 171 ? -17.198 1.010 6.419 1.00 89.88 171 GLY A C 1
ATOM 1353 O O . GLY A 1 171 ? -17.424 1.193 7.614 1.00 89.88 171 GLY A O 1
ATOM 1354 N N . ILE A 1 172 ? -17.005 -0.214 5.924 1.00 91.94 172 ILE A N 1
ATOM 1355 C CA . ILE A 1 172 ? -17.017 -1.426 6.742 1.00 91.94 172 ILE A CA 1
ATOM 1356 C C . ILE A 1 172 ? -15.723 -1.527 7.553 1.00 91.94 172 ILE A C 1
ATOM 1358 O O . ILE A 1 172 ? -14.636 -1.612 6.991 1.00 91.94 172 ILE A O 1
ATOM 1362 N N . ILE A 1 173 ? -15.853 -1.627 8.875 1.00 94.06 173 ILE A N 1
ATOM 1363 C CA . ILE A 1 173 ? -14.730 -1.927 9.765 1.00 94.06 173 ILE A CA 1
ATOM 1364 C C . ILE A 1 173 ? -14.453 -3.431 9.749 1.00 94.06 173 ILE A C 1
ATOM 1366 O O . ILE A 1 173 ? -15.301 -4.229 10.160 1.00 94.06 173 ILE A O 1
ATOM 1370 N N . VAL A 1 174 ? -13.268 -3.833 9.288 1.00 93.75 174 VAL A N 1
ATOM 1371 C CA . VAL A 1 174 ? -12.916 -5.251 9.109 1.00 93.75 174 VAL A CA 1
ATOM 1372 C C . VAL A 1 174 ? -12.372 -5.896 10.380 1.00 93.75 174 VAL A C 1
ATOM 1374 O O . VAL A 1 174 ? -12.500 -7.110 10.548 1.00 93.75 174 VAL A O 1
ATOM 1377 N N . ARG A 1 175 ? -11.775 -5.110 11.284 1.00 94.62 175 ARG A N 1
ATOM 1378 C CA . ARG A 1 175 ? -11.197 -5.579 12.552 1.00 94.62 175 ARG A CA 1
ATOM 1379 C C . ARG A 1 175 ? -11.320 -4.531 13.649 1.00 94.62 175 ARG A C 1
ATOM 1381 O O . ARG A 1 175 ? -11.322 -3.332 13.378 1.00 94.62 175 ARG A O 1
ATOM 1388 N N . LYS A 1 176 ? -11.375 -5.008 14.891 1.00 95.19 176 LYS A N 1
ATOM 1389 C CA . LYS A 1 176 ? -11.297 -4.197 16.106 1.00 95.19 176 LYS A CA 1
ATOM 1390 C C . LYS A 1 176 ? -10.125 -4.689 16.947 1.00 95.19 176 LYS A C 1
ATOM 1392 O O . LYS A 1 176 ? -9.976 -5.895 17.124 1.00 95.19 176 LYS A O 1
ATOM 1397 N N . TYR A 1 177 ? -9.336 -3.752 17.447 1.00 96.62 177 TYR A N 1
ATOM 1398 C CA . TYR A 1 177 ? -8.157 -4.011 18.259 1.00 96.62 177 TYR A CA 1
ATOM 1399 C C . TYR A 1 177 ? -8.171 -3.167 19.532 1.00 96.62 177 TYR A C 1
ATOM 1401 O O . TYR A 1 177 ? -8.794 -2.100 19.591 1.00 96.62 177 TYR A O 1
ATOM 1409 N N . ASP A 1 178 ? -7.440 -3.626 20.535 1.00 96.31 178 ASP A N 1
ATOM 1410 C CA . ASP A 1 178 ? -7.133 -2.855 21.729 1.00 96.31 178 ASP A CA 1
ATOM 1411 C C . ASP A 1 178 ? -5.990 -1.866 21.464 1.00 96.31 178 ASP A C 1
ATOM 1413 O O . ASP A 1 178 ? -5.166 -2.017 20.555 1.00 96.31 178 ASP A O 1
ATOM 1417 N N . VAL A 1 179 ? -5.934 -0.815 22.278 1.00 96.31 179 VAL A N 1
ATOM 1418 C CA . VAL A 1 179 ? -4.854 0.177 22.216 1.00 96.31 179 VAL A CA 1
ATOM 1419 C C . VAL A 1 179 ? -3.522 -0.512 22.520 1.00 96.31 179 VAL A C 1
ATOM 1421 O O . VAL A 1 179 ? -3.429 -1.316 23.444 1.00 96.31 179 VAL A O 1
ATOM 1424 N N . ALA A 1 180 ? -2.480 -0.186 21.749 1.00 95.56 180 ALA A N 1
ATOM 1425 C CA . ALA A 1 180 ? -1.149 -0.791 21.850 1.00 95.56 180 ALA A CA 1
ATOM 1426 C C . ALA A 1 180 ? -1.080 -2.305 21.565 1.00 95.56 180 ALA A C 1
ATOM 1428 O O . ALA A 1 180 ? -0.026 -2.908 21.794 1.00 95.56 180 ALA A O 1
ATOM 1429 N N . GLN A 1 181 ? -2.162 -2.918 21.069 1.00 95.81 181 GLN A N 1
ATOM 1430 C CA . GLN A 1 181 ? -2.193 -4.344 20.760 1.00 95.81 181 GLN A CA 1
ATOM 1431 C C . GLN A 1 181 ? -1.140 -4.701 19.700 1.00 95.81 181 GLN A C 1
ATOM 1433 O O . GLN A 1 181 ? -0.903 -3.954 18.746 1.00 95.81 181 GLN A O 1
ATOM 1438 N N . VAL A 1 182 ? -0.513 -5.866 19.869 1.00 96.75 182 VAL A N 1
ATOM 1439 C CA . VAL A 1 182 ? 0.267 -6.507 18.807 1.00 96.75 182 VAL A CA 1
ATOM 1440 C C . VAL A 1 182 ? -0.702 -7.277 17.917 1.00 96.75 182 VAL A C 1
ATOM 1442 O O . VAL A 1 182 ? -1.427 -8.145 18.401 1.00 96.75 182 VAL A O 1
ATOM 1445 N N . ILE A 1 183 ? -0.736 -6.926 16.638 1.00 96.00 183 ILE A N 1
ATOM 1446 C CA . ILE A 1 183 ? -1.652 -7.484 15.645 1.00 96.00 183 ILE A CA 1
ATOM 1447 C C . ILE A 1 183 ? -0.884 -8.300 14.617 1.00 96.00 183 ILE A C 1
ATOM 1449 O O . ILE A 1 183 ? 0.239 -7.945 14.262 1.00 96.00 183 ILE A O 1
ATOM 1453 N N . ASP A 1 184 ? -1.511 -9.346 14.097 1.00 94.62 184 ASP A N 1
ATOM 1454 C CA . ASP A 1 184 ? -0.981 -10.058 12.943 1.00 94.62 184 ASP A CA 1
ATOM 1455 C C . ASP A 1 184 ? -1.455 -9.394 11.654 1.00 94.62 184 ASP A C 1
ATOM 1457 O O . ASP A 1 184 ? -2.629 -9.051 11.498 1.00 94.62 184 ASP A O 1
ATOM 1461 N N . VAL A 1 185 ? -0.524 -9.230 10.720 1.00 95.94 185 VAL A N 1
ATOM 1462 C CA . VAL A 1 185 ? -0.804 -8.822 9.348 1.00 95.94 185 VAL A CA 1
ATOM 1463 C C . VAL A 1 185 ? -0.345 -9.903 8.386 1.00 95.94 185 VAL A C 1
ATOM 1465 O O . VAL A 1 185 ? 0.674 -10.562 8.611 1.00 95.94 185 VAL A O 1
ATOM 1468 N N . ALA A 1 186 ? -1.087 -10.074 7.298 1.00 93.62 186 ALA A N 1
ATOM 1469 C CA . ALA A 1 186 ? -0.781 -11.052 6.268 1.00 93.62 186 ALA A CA 1
ATOM 1470 C C . ALA A 1 186 ? -0.863 -10.419 4.886 1.00 93.62 186 ALA A C 1
ATOM 1472 O O . ALA A 1 186 ? -1.840 -9.753 4.548 1.00 93.62 186 ALA A O 1
ATOM 1473 N N . VAL A 1 187 ? 0.149 -10.675 4.070 1.00 94.00 187 VAL A N 1
ATOM 1474 C CA . VAL A 1 187 ? 0.234 -10.230 2.681 1.00 94.00 187 VAL A CA 1
ATOM 1475 C C . VAL A 1 187 ? 0.437 -11.455 1.807 1.00 94.00 187 VAL A C 1
ATOM 1477 O O . VAL A 1 187 ? 1.241 -12.331 2.127 1.00 94.00 187 VAL A O 1
ATOM 1480 N N . HIS A 1 188 ? -0.288 -11.499 0.697 1.00 90.81 188 HIS A N 1
ATOM 1481 C CA . HIS A 1 188 ? -0.105 -12.505 -0.335 1.00 90.81 188 HIS A CA 1
ATOM 1482 C C . HIS A 1 188 ? 0.541 -11.860 -1.560 1.00 90.81 188 HIS A C 1
ATOM 1484 O O . HIS A 1 188 ? -0.043 -10.953 -2.154 1.00 90.81 188 HIS A O 1
ATOM 1490 N N . LEU A 1 189 ? 1.740 -12.309 -1.929 1.00 89.44 189 LEU A N 1
ATOM 1491 C CA . LEU A 1 189 ? 2.404 -11.944 -3.176 1.00 89.44 189 LEU A CA 1
ATOM 1492 C C . LEU A 1 189 ? 2.121 -13.001 -4.233 1.00 89.44 189 LEU A C 1
ATOM 1494 O O . LEU A 1 189 ? 2.589 -14.132 -4.144 1.00 89.44 189 LEU A O 1
ATOM 1498 N N . THR A 1 190 ? 1.421 -12.586 -5.277 1.00 83.12 190 THR A N 1
ATOM 1499 C CA . THR A 1 190 ? 1.218 -13.414 -6.465 1.00 83.12 190 THR A CA 1
ATOM 1500 C C . THR A 1 190 ? 2.406 -13.352 -7.432 1.00 83.12 190 THR A C 1
ATOM 1502 O O . THR A 1 190 ? 2.670 -14.313 -8.154 1.00 83.12 190 THR A O 1
ATOM 1505 N N . ALA A 1 191 ? 3.160 -12.250 -7.410 1.00 84.31 191 ALA A N 1
ATOM 1506 C CA . ALA A 1 191 ? 4.439 -12.099 -8.092 1.00 84.31 191 ALA A CA 1
ATOM 1507 C C . ALA A 1 191 ? 5.392 -11.293 -7.197 1.00 84.31 191 ALA A C 1
ATOM 1509 O O . ALA A 1 191 ? 5.117 -10.139 -6.861 1.00 84.31 191 ALA A O 1
ATOM 1510 N N . ASN A 1 192 ? 6.495 -11.921 -6.789 1.00 86.38 192 ASN A N 1
ATOM 1511 C CA . ASN A 1 192 ? 7.474 -11.353 -5.865 1.00 86.38 192 ASN A CA 1
ATOM 1512 C C . ASN A 1 192 ? 8.631 -10.686 -6.620 1.00 86.38 192 ASN A C 1
ATOM 1514 O O . ASN A 1 192 ? 9.346 -11.353 -7.367 1.00 86.38 192 ASN A O 1
ATOM 1518 N N . HIS A 1 193 ? 8.852 -9.398 -6.341 1.00 86.75 193 HIS A N 1
ATOM 1519 C CA . HIS A 1 193 ? 9.898 -8.565 -6.950 1.00 86.75 193 HIS A CA 1
ATOM 1520 C C . HIS A 1 193 ? 10.926 -8.031 -5.971 1.00 86.75 193 HIS A C 1
ATOM 1522 O O . HIS A 1 193 ? 11.490 -6.955 -6.186 1.00 86.75 193 HIS A O 1
ATOM 1528 N N . LYS A 1 194 ? 11.191 -8.776 -4.896 1.00 89.69 194 LYS A N 1
ATOM 1529 C CA . LYS A 1 194 ? 12.092 -8.356 -3.813 1.00 89.69 194 LYS A CA 1
ATOM 1530 C C . LYS A 1 194 ? 11.674 -6.994 -3.243 1.00 89.69 194 LYS A C 1
ATOM 1532 O O . LYS A 1 194 ? 10.531 -6.596 -3.424 1.00 89.69 194 LYS A O 1
ATOM 1537 N N . GLY A 1 195 ? 12.569 -6.251 -2.601 1.00 94.00 195 GLY A N 1
ATOM 1538 C CA . GLY A 1 195 ? 12.271 -4.923 -2.060 1.00 94.00 195 GLY A CA 1
ATOM 1539 C C . GLY A 1 195 ? 11.773 -5.031 -0.628 1.00 94.00 195 GLY A C 1
ATOM 1540 O O . GLY A 1 195 ? 12.263 -5.876 0.108 1.00 94.00 195 GLY A O 1
ATOM 1541 N N . TRP A 1 196 ? 10.810 -4.212 -0.216 1.00 97.50 196 TRP A N 1
ATOM 1542 C CA . TRP A 1 196 ? 10.401 -4.172 1.191 1.00 97.50 196 TRP A CA 1
ATOM 1543 C C . TRP A 1 196 ? 8.930 -3.825 1.392 1.00 97.50 196 TRP A C 1
ATOM 1545 O O . TRP A 1 196 ? 8.328 -3.078 0.616 1.00 97.50 196 TRP A O 1
ATOM 1555 N N . PHE A 1 197 ? 8.364 -4.334 2.485 1.00 98.31 197 PHE A N 1
ATOM 1556 C CA . PHE A 1 197 ? 7.073 -3.896 3.008 1.00 98.31 197 PHE A CA 1
ATOM 1557 C C . PHE A 1 197 ? 7.241 -2.871 4.120 1.00 98.31 197 PHE A C 1
ATOM 1559 O O . PHE A 1 197 ? 8.194 -2.911 4.899 1.00 98.31 197 PHE A O 1
ATOM 1566 N N . GLU A 1 198 ? 6.266 -1.983 4.226 1.00 98.50 198 GLU A N 1
ATOM 1567 C CA . GLU A 1 198 ? 6.128 -1.024 5.313 1.00 98.50 198 GLU A CA 1
ATOM 1568 C C . GLU A 1 198 ? 4.645 -0.841 5.606 1.00 98.50 198 GLU A C 1
ATOM 1570 O O . GLU A 1 198 ? 3.812 -0.803 4.697 1.00 98.50 198 GLU A O 1
ATOM 1575 N N . PHE A 1 199 ? 4.316 -0.731 6.885 1.00 98.69 199 PHE A N 1
ATOM 1576 C CA . PHE A 1 199 ? 2.942 -0.616 7.344 1.00 98.69 199 PHE A CA 1
ATOM 1577 C C . PHE A 1 199 ? 2.777 0.697 8.087 1.00 98.69 199 PHE A C 1
ATOM 1579 O O . PHE A 1 199 ? 3.630 1.088 8.884 1.00 98.69 199 PHE A O 1
ATOM 1586 N N . ARG A 1 200 ? 1.680 1.391 7.817 1.00 98.62 200 ARG A N 1
ATOM 1587 C CA . ARG A 1 200 ? 1.364 2.679 8.426 1.00 98.62 200 ARG A CA 1
ATOM 1588 C C . ARG A 1 200 ? -0.060 2.703 8.937 1.00 98.62 200 ARG A C 1
ATOM 1590 O O . ARG A 1 200 ? -0.908 1.944 8.471 1.00 98.62 200 ARG A O 1
ATOM 1597 N N . LEU A 1 201 ? -0.326 3.624 9.851 1.00 98.25 201 LEU A N 1
ATOM 1598 C CA . LEU A 1 201 ? -1.649 3.841 10.411 1.00 98.25 201 LEU A CA 1
ATOM 1599 C C . LEU A 1 201 ? -2.030 5.320 10.322 1.00 98.25 201 LEU A C 1
ATOM 1601 O O . LEU A 1 201 ? -1.330 6.190 10.835 1.00 98.25 201 LEU A O 1
ATOM 1605 N N . CYS A 1 202 ? -3.173 5.610 9.711 1.00 97.38 202 CYS A N 1
ATOM 1606 C CA . CYS A 1 202 ? -3.788 6.927 9.788 1.00 97.38 202 CYS A CA 1
ATOM 1607 C C . CYS A 1 202 ? -4.938 6.894 10.795 1.00 97.38 202 CYS A C 1
ATOM 1609 O O . CYS A 1 202 ? -5.870 6.094 10.663 1.00 97.38 202 CYS A O 1
ATOM 1611 N N . LYS A 1 203 ? -4.893 7.797 11.782 1.00 95.81 203 LYS A N 1
ATOM 1612 C CA . LYS A 1 203 ? -6.034 8.043 12.662 1.00 95.81 203 LYS A CA 1
ATOM 1613 C C . LYS A 1 203 ? -7.136 8.732 11.864 1.00 95.81 203 LYS A C 1
ATOM 1615 O O . LYS A 1 203 ? -6.976 9.869 11.416 1.00 95.81 203 LYS A O 1
ATOM 1620 N N . ASN A 1 204 ? -8.271 8.056 11.741 1.00 91.38 204 ASN A N 1
ATOM 1621 C CA . ASN A 1 204 ? -9.458 8.611 11.123 1.00 91.38 204 ASN A CA 1
ATOM 1622 C C . ASN A 1 204 ? -10.715 8.225 11.915 1.00 91.38 204 ASN A C 1
ATOM 1624 O O . ASN A 1 204 ? -10.892 7.080 12.318 1.00 91.38 204 ASN A O 1
ATOM 1628 N N . ASP A 1 205 ? -11.575 9.215 12.137 1.00 86.50 205 ASP A N 1
ATOM 1629 C CA . ASP A 1 205 ? -12.857 9.069 12.835 1.00 86.50 205 ASP A CA 1
ATOM 1630 C C . ASP A 1 205 ? -14.032 9.566 11.976 1.00 86.50 205 ASP A C 1
ATOM 1632 O O . ASP A 1 205 ? -15.189 9.454 12.375 1.00 86.50 205 ASP A O 1
ATOM 1636 N N . ALA A 1 206 ? -13.751 10.103 10.783 1.00 82.62 206 ALA A N 1
ATOM 1637 C CA . ALA A 1 206 ? -14.738 10.686 9.887 1.00 82.62 206 ALA A CA 1
ATOM 1638 C C . ALA A 1 206 ? -14.772 9.921 8.557 1.00 82.62 206 ALA A C 1
ATOM 1640 O O . ALA A 1 206 ? -13.780 9.869 7.830 1.00 82.62 206 ALA A O 1
ATOM 1641 N N . ALA A 1 207 ? -15.932 9.356 8.217 1.00 71.75 207 ALA A N 1
ATOM 1642 C CA . ALA A 1 207 ? -16.100 8.498 7.039 1.00 71.75 207 ALA A CA 1
ATOM 1643 C C . ALA A 1 207 ? -15.794 9.206 5.703 1.00 71.75 207 ALA A C 1
ATOM 1645 O O . ALA A 1 207 ? -15.279 8.595 4.780 1.00 71.75 207 ALA A O 1
ATOM 1646 N N . ASN A 1 208 ? -16.053 10.512 5.601 1.00 76.44 208 ASN A N 1
ATOM 1647 C CA . ASN A 1 208 ? -15.868 11.262 4.350 1.00 76.44 208 ASN A CA 1
ATOM 1648 C C . ASN A 1 208 ? -14.607 12.136 4.344 1.00 76.44 208 ASN A C 1
ATOM 1650 O O . ASN A 1 208 ? -14.449 12.988 3.472 1.00 76.44 208 ASN A O 1
ATOM 1654 N N . LYS A 1 209 ? -13.721 11.980 5.334 1.00 85.12 209 LYS A N 1
ATOM 1655 C CA . LYS A 1 209 ? -12.492 12.771 5.401 1.00 85.12 209 LYS A CA 1
ATOM 1656 C C . LYS A 1 209 ? -11.496 12.258 4.367 1.00 85.12 209 LYS A C 1
ATOM 1658 O O . LYS A 1 209 ? -11.092 11.101 4.432 1.00 85.12 209 LYS A O 1
ATOM 1663 N N . THR A 1 210 ? -11.047 13.140 3.475 1.00 87.31 210 THR A N 1
ATOM 1664 C CA . THR A 1 210 ? -9.940 12.855 2.557 1.00 87.31 210 THR A CA 1
ATOM 1665 C C . THR A 1 210 ? -8.713 12.390 3.336 1.00 87.31 210 THR A C 1
ATOM 1667 O O . THR A 1 210 ? -8.275 13.033 4.293 1.00 87.31 210 THR A O 1
ATOM 1670 N N . LEU A 1 211 ? -8.174 11.245 2.929 1.00 92.19 211 LEU A N 1
ATOM 1671 C CA . LEU A 1 211 ? -6.999 10.643 3.542 1.00 92.19 211 LEU A CA 1
ATOM 1672 C C . LEU A 1 211 ? -5.744 11.183 2.854 1.00 92.19 211 LEU A C 1
ATOM 1674 O O . LEU A 1 211 ? -5.589 11.058 1.643 1.00 92.19 211 LEU A O 1
ATOM 1678 N N . GLU A 1 212 ? -4.835 11.761 3.633 1.00 93.62 212 GLU A N 1
ATOM 1679 C CA . GLU A 1 212 ? -3.563 12.286 3.135 1.00 93.62 212 GLU A CA 1
ATOM 1680 C C . GLU A 1 212 ? -2.403 11.405 3.592 1.00 93.62 212 GLU A C 1
ATOM 1682 O O . GLU A 1 212 ? -2.397 10.912 4.723 1.00 93.62 212 GLU A O 1
ATOM 1687 N N . GLN A 1 213 ? -1.375 11.264 2.747 1.00 95.69 213 GLN A N 1
ATOM 1688 C CA . GLN A 1 213 ? -0.189 10.466 3.078 1.00 95.69 213 GLN A CA 1
ATOM 1689 C C . GLN A 1 213 ? 0.488 10.943 4.376 1.00 95.69 213 GLN A C 1
ATOM 1691 O O . GLN A 1 213 ? 0.932 10.121 5.176 1.00 95.69 213 GLN A O 1
ATOM 1696 N N . ALA A 1 214 ? 0.451 12.251 4.650 1.00 96.56 214 ALA A N 1
ATOM 1697 C CA . ALA A 1 214 ? 0.985 12.842 5.875 1.00 96.56 214 ALA A CA 1
ATOM 1698 C C . ALA A 1 214 ? 0.365 12.259 7.159 1.00 96.56 214 ALA A C 1
ATOM 1700 O O . ALA A 1 214 ? 1.043 12.178 8.178 1.00 96.56 214 ALA A O 1
ATOM 1701 N N . CYS A 1 215 ? -0.896 11.815 7.127 1.00 96.75 215 CYS A N 1
ATOM 1702 C CA . CYS A 1 215 ? -1.535 11.162 8.272 1.00 96.75 215 CYS A CA 1
ATOM 1703 C C . CYS A 1 215 ? -0.928 9.782 8.559 1.00 96.75 215 CYS A C 1
ATOM 1705 O O . CYS A 1 215 ? -0.711 9.415 9.712 1.00 96.75 215 CYS A O 1
ATOM 1707 N N . PHE A 1 216 ? -0.640 9.017 7.505 1.00 97.75 216 PHE A N 1
ATOM 1708 C CA . PHE A 1 216 ? -0.025 7.697 7.617 1.00 97.75 216 PHE A CA 1
ATOM 1709 C C . PHE A 1 216 ? 1.429 7.797 8.083 1.00 97.75 216 PHE A C 1
ATOM 1711 O O . PHE A 1 216 ? 1.880 6.989 8.894 1.00 97.75 216 PHE A O 1
ATOM 1718 N N . ASP A 1 217 ? 2.157 8.806 7.606 1.00 96.88 217 ASP A N 1
ATOM 1719 C CA . ASP A 1 217 ? 3.569 9.005 7.939 1.00 96.88 217 ASP A CA 1
ATOM 1720 C C . ASP A 1 217 ? 3.796 9.368 9.420 1.00 96.88 217 ASP A C 1
ATOM 1722 O O . ASP A 1 217 ? 4.903 9.196 9.929 1.00 96.88 217 ASP A O 1
ATOM 1726 N N . GLN A 1 218 ? 2.747 9.779 10.145 1.00 96.25 218 GLN A N 1
ATOM 1727 C CA . GLN A 1 218 ? 2.792 9.970 11.601 1.00 96.25 218 GLN A CA 1
ATOM 1728 C C . GLN A 1 218 ? 2.964 8.655 12.375 1.00 96.25 218 GLN A C 1
ATOM 1730 O O . GLN A 1 218 ? 3.507 8.666 13.479 1.00 96.25 218 GLN A O 1
ATOM 1735 N N . HIS A 1 219 ? 2.517 7.521 11.820 1.00 97.19 219 HIS A N 1
ATOM 1736 C CA . HIS A 1 219 ? 2.519 6.237 12.524 1.00 97.19 219 HIS A CA 1
ATOM 1737 C C . HIS A 1 219 ? 3.000 5.102 11.616 1.00 97.19 219 HIS A C 1
ATOM 1739 O O . HIS A 1 219 ? 2.217 4.269 11.157 1.00 97.19 219 HIS A O 1
ATOM 1745 N N . ILE A 1 220 ? 4.313 5.040 11.390 1.00 98.06 220 ILE A N 1
ATOM 1746 C CA . ILE A 1 220 ? 4.957 3.867 10.789 1.00 98.06 220 ILE A CA 1
ATOM 1747 C C . ILE A 1 220 ? 5.017 2.758 11.845 1.00 98.06 220 ILE A C 1
ATOM 1749 O O . ILE A 1 220 ? 5.657 2.920 12.888 1.00 98.06 220 ILE A O 1
ATOM 1753 N N . LEU A 1 221 ? 4.333 1.648 11.574 1.00 98.25 221 LEU A N 1
ATOM 1754 C CA . LEU A 1 221 ? 4.239 0.506 12.475 1.00 98.25 221 LEU A CA 1
ATOM 1755 C C . LEU A 1 221 ? 5.539 -0.300 12.460 1.00 98.25 221 LEU A C 1
ATOM 1757 O O . LEU A 1 221 ? 6.261 -0.340 11.464 1.00 98.25 221 LEU A O 1
ATOM 1761 N N . GLN A 1 222 ? 5.824 -0.949 13.583 1.00 97.50 222 GLN A N 1
ATOM 1762 C CA . GLN A 1 222 ? 7.035 -1.737 13.773 1.00 97.50 222 GLN A CA 1
ATOM 1763 C C . GLN A 1 222 ? 6.731 -3.065 14.461 1.00 97.50 222 GLN A C 1
ATOM 1765 O O . GLN A 1 222 ? 5.731 -3.181 15.176 1.00 97.50 222 GLN A O 1
ATOM 1770 N N . ASP A 1 223 ? 7.604 -4.050 14.272 1.00 95.50 223 ASP A N 1
ATOM 1771 C CA . ASP A 1 223 ? 7.549 -5.299 15.032 1.00 95.50 223 ASP A CA 1
ATOM 1772 C C . ASP A 1 223 ? 8.089 -5.125 16.467 1.00 95.50 223 ASP A C 1
ATOM 1774 O O . ASP A 1 223 ? 8.538 -4.050 16.882 1.00 95.50 223 ASP A O 1
ATOM 1778 N N . ASN A 1 224 ? 8.080 -6.212 17.242 1.00 92.31 224 ASN A N 1
ATOM 1779 C CA . ASN A 1 224 ? 8.591 -6.221 18.619 1.00 92.31 224 ASN A CA 1
ATOM 1780 C C . ASN A 1 224 ? 10.101 -5.937 18.730 1.00 92.31 224 ASN A C 1
ATOM 1782 O O . ASN A 1 224 ? 10.580 -5.634 19.820 1.00 92.31 224 ASN A O 1
ATOM 1786 N N . ARG A 1 225 ? 10.850 -6.015 17.625 1.00 94.31 225 ARG A N 1
ATOM 1787 C CA . ARG A 1 225 ? 12.282 -5.689 17.552 1.00 94.31 225 ARG A CA 1
ATOM 1788 C C . ARG A 1 225 ? 12.520 -4.240 17.111 1.00 94.31 225 ARG A C 1
ATOM 1790 O O . ARG A 1 225 ? 13.666 -3.809 17.053 1.00 94.31 225 ARG A O 1
ATOM 1797 N N . GLY A 1 226 ? 11.461 -3.489 16.801 1.00 95.19 226 GLY A N 1
ATOM 1798 C CA . GLY A 1 226 ? 11.547 -2.120 16.294 1.00 95.19 226 GLY A CA 1
ATOM 1799 C C . GLY A 1 226 ? 11.792 -2.023 14.785 1.00 95.19 226 GLY A C 1
ATOM 1800 O O . GLY A 1 226 ? 12.086 -0.935 14.289 1.00 95.19 226 GLY A O 1
ATOM 1801 N N . VAL A 1 227 ? 11.664 -3.124 14.040 1.00 96.81 227 VAL A N 1
ATOM 1802 C CA . VAL A 1 227 ? 11.825 -3.141 12.579 1.00 96.81 227 VAL A CA 1
ATOM 1803 C C . VAL A 1 227 ? 10.603 -2.505 11.923 1.00 96.81 227 VAL A C 1
ATOM 1805 O O . VAL A 1 227 ? 9.478 -2.924 12.177 1.00 96.81 227 VAL A O 1
ATOM 1808 N N . LYS A 1 228 ? 10.833 -1.502 11.066 1.00 96.81 228 LYS A N 1
ATOM 1809 C CA . LYS A 1 228 ? 9.789 -0.751 10.336 1.00 96.81 228 LYS A CA 1
ATOM 1810 C C . LYS A 1 228 ? 9.671 -1.125 8.859 1.00 96.81 228 LYS A C 1
ATOM 1812 O O . LYS A 1 228 ? 8.603 -0.981 8.272 1.00 96.81 228 LYS A O 1
ATOM 1817 N N . ARG A 1 229 ? 10.773 -1.586 8.260 1.00 97.31 229 ARG A N 1
ATOM 1818 C CA . ARG A 1 229 ? 10.830 -2.061 6.875 1.00 97.31 229 ARG A CA 1
ATOM 1819 C C . ARG A 1 229 ? 11.204 -3.526 6.860 1.00 97.31 229 ARG A C 1
ATOM 1821 O O . ARG A 1 229 ? 12.215 -3.913 7.440 1.00 97.31 229 ARG A O 1
ATOM 1828 N N . PHE A 1 230 ? 10.371 -4.317 6.206 1.00 97.25 230 PHE A N 1
ATOM 1829 C CA . PHE A 1 230 ? 10.500 -5.762 6.153 1.00 97.25 230 PHE A CA 1
ATOM 1830 C C . PHE A 1 230 ? 10.987 -6.158 4.768 1.00 97.25 230 PHE A C 1
ATOM 1832 O O . PHE A 1 230 ? 10.240 -6.045 3.799 1.00 97.25 230 PHE A O 1
ATOM 1839 N N . GLU A 1 231 ? 12.246 -6.577 4.681 1.00 96.25 231 GLU A N 1
ATOM 1840 C CA . GLU A 1 231 ? 12.861 -6.998 3.423 1.00 96.25 231 GLU A CA 1
ATOM 1841 C C . GLU A 1 231 ? 12.160 -8.233 2.855 1.00 96.25 231 GLU A C 1
ATOM 1843 O O . GLU A 1 231 ? 11.912 -9.220 3.555 1.00 96.25 231 GLU A O 1
ATOM 1848 N N . ILE A 1 232 ? 11.871 -8.174 1.562 1.00 93.75 232 ILE A N 1
ATOM 1849 C CA . ILE A 1 232 ? 11.251 -9.236 0.789 1.00 93.75 232 ILE A CA 1
ATOM 1850 C C . ILE A 1 232 ? 12.329 -9.864 -0.078 1.00 93.75 232 ILE A C 1
ATOM 1852 O O . ILE A 1 232 ? 12.929 -9.225 -0.941 1.00 93.75 232 ILE A O 1
ATOM 1856 N N . SER A 1 233 ? 12.570 -11.146 0.162 1.00 87.56 233 SER A N 1
ATOM 1857 C CA . SER A 1 233 ? 13.470 -11.968 -0.643 1.00 87.56 233 SER A CA 1
ATOM 1858 C C . SER A 1 233 ? 12.681 -12.771 -1.671 1.00 87.56 233 SER A C 1
ATOM 1860 O O . SER A 1 233 ? 11.486 -13.008 -1.496 1.00 87.56 233 SER A O 1
ATOM 1862 N N . MET A 1 234 ? 13.348 -13.213 -2.740 1.00 83.94 234 MET A N 1
ATOM 1863 C CA . MET A 1 234 ? 12.732 -14.090 -3.745 1.00 83.94 234 MET A CA 1
ATOM 1864 C C . MET A 1 234 ? 12.143 -15.349 -3.103 1.00 83.94 234 MET A C 1
ATOM 1866 O O . MET A 1 234 ? 12.702 -15.881 -2.148 1.00 83.94 234 MET A O 1
ATOM 1870 N N . GLY A 1 235 ? 11.032 -15.834 -3.659 1.00 78.31 235 GLY A N 1
ATOM 1871 C CA . GLY A 1 235 ? 10.358 -17.055 -3.205 1.00 78.31 235 GLY A CA 1
ATOM 1872 C C . GLY A 1 235 ? 9.398 -16.861 -2.028 1.00 78.31 235 GLY A C 1
ATOM 1873 O O . GLY A 1 235 ? 8.668 -17.786 -1.690 1.00 78.31 235 GLY A O 1
ATOM 1874 N N . MET A 1 236 ? 9.345 -15.672 -1.419 1.00 83.88 236 MET A N 1
ATOM 1875 C CA . MET A 1 236 ? 8.301 -15.347 -0.443 1.00 83.88 236 MET A CA 1
ATOM 1876 C C . MET A 1 236 ? 6.961 -15.113 -1.158 1.00 83.88 236 MET A C 1
ATOM 1878 O O . MET A 1 236 ? 6.896 -14.311 -2.087 1.00 83.88 236 MET A O 1
ATOM 1882 N N . GLU A 1 237 ? 5.899 -15.774 -0.706 1.00 86.25 237 GLU A N 1
ATOM 1883 C CA . GLU A 1 237 ? 4.548 -15.638 -1.278 1.00 86.25 237 GLU A CA 1
ATOM 1884 C C . GLU A 1 237 ? 3.538 -15.252 -0.197 1.00 86.25 237 GLU A C 1
ATOM 1886 O O . GLU A 1 237 ? 2.997 -14.149 -0.184 1.00 86.25 237 GLU A O 1
ATOM 1891 N N . ASN A 1 238 ? 3.333 -16.159 0.757 1.00 87.06 238 ASN A N 1
ATOM 1892 C CA . ASN A 1 238 ? 2.447 -16.001 1.898 1.00 87.06 238 ASN A CA 1
ATOM 1893 C C . ASN A 1 238 ? 3.236 -15.469 3.097 1.00 87.06 238 ASN A C 1
ATOM 1895 O O . ASN A 1 238 ? 3.956 -16.220 3.755 1.00 87.06 238 ASN A O 1
ATOM 1899 N N . ILE A 1 239 ? 3.102 -14.178 3.387 1.00 90.62 239 ILE A N 1
ATOM 1900 C CA . ILE A 1 239 ? 3.961 -13.477 4.344 1.00 90.62 239 ILE A CA 1
ATOM 1901 C C . ILE A 1 239 ? 3.128 -13.005 5.531 1.00 90.62 239 ILE A C 1
ATOM 1903 O O . ILE A 1 239 ? 2.090 -12.372 5.343 1.00 90.62 239 ILE A O 1
ATOM 1907 N N . LYS A 1 240 ? 3.597 -13.289 6.751 1.00 92.62 240 LYS A N 1
ATOM 1908 C CA . LYS A 1 240 ? 2.976 -12.841 8.004 1.00 92.62 240 LYS A CA 1
ATOM 1909 C C . LYS A 1 240 ? 3.972 -12.067 8.857 1.00 92.62 240 LYS A C 1
ATOM 1911 O O . LYS A 1 240 ? 5.125 -12.479 8.979 1.00 92.62 240 LYS A O 1
ATOM 1916 N N . TYR A 1 241 ? 3.503 -10.993 9.481 1.00 94.94 241 TYR A N 1
ATOM 1917 C CA . TYR A 1 241 ? 4.253 -10.227 10.474 1.00 94.94 241 TYR A CA 1
ATOM 1918 C C . TYR A 1 241 ? 3.359 -9.890 11.662 1.00 94.94 241 TYR A C 1
ATOM 1920 O O . TYR A 1 241 ? 2.152 -9.739 11.498 1.00 94.94 241 TYR A O 1
ATOM 1928 N N . SER A 1 242 ? 3.966 -9.704 12.832 1.00 96.12 242 SER A N 1
ATOM 1929 C CA . SER A 1 242 ? 3.282 -9.163 14.006 1.00 96.12 242 SER A CA 1
ATOM 1930 C C . SER A 1 242 ? 3.742 -7.724 14.235 1.00 96.12 242 SER A C 1
ATOM 1932 O O . SER A 1 242 ? 4.941 -7.460 14.362 1.00 96.12 242 SER A O 1
ATOM 1934 N N . LEU A 1 243 ? 2.797 -6.789 14.263 1.00 97.50 243 LEU A N 1
ATOM 1935 C CA . LEU A 1 243 ? 3.041 -5.350 14.341 1.00 97.50 243 LEU A CA 1
ATOM 1936 C C . LEU A 1 243 ? 2.430 -4.765 15.606 1.00 97.50 243 LEU A C 1
ATOM 1938 O O . LEU A 1 243 ? 1.313 -5.110 15.982 1.00 97.50 243 LEU A O 1
ATOM 1942 N N . LYS A 1 244 ? 3.131 -3.829 16.242 1.00 97.12 244 LYS A N 1
ATOM 1943 C CA . LYS A 1 244 ? 2.635 -3.126 17.425 1.00 97.12 244 LYS A CA 1
ATOM 1944 C C . LYS A 1 244 ? 1.857 -1.872 17.029 1.00 97.12 244 LYS A C 1
ATOM 1946 O O . LYS A 1 244 ? 2.416 -0.971 16.400 1.00 97.12 244 LYS A O 1
ATOM 1951 N N . LEU A 1 245 ? 0.591 -1.785 17.440 1.00 97.69 245 LEU A N 1
ATOM 1952 C CA . LEU A 1 245 ? -0.206 -0.565 17.297 1.00 97.69 245 LEU A CA 1
ATOM 1953 C C . LEU A 1 245 ? 0.314 0.555 18.225 1.00 97.69 245 LEU A C 1
ATOM 1955 O O . LEU A 1 245 ? 0.869 0.269 19.291 1.00 97.69 245 LEU A O 1
ATOM 1959 N N . PRO A 1 246 ? 0.148 1.844 17.870 1.00 95.88 246 PRO A N 1
ATOM 1960 C CA . PRO A 1 246 ? 0.624 2.945 18.706 1.00 95.88 246 PRO A CA 1
ATOM 1961 C C . PRO A 1 246 ? -0.162 3.052 20.023 1.00 95.88 246 PRO A C 1
ATOM 1963 O O . PRO A 1 246 ? -1.389 3.014 20.030 1.00 95.88 246 PRO A O 1
ATOM 1966 N N . ALA A 1 247 ? 0.536 3.255 21.144 1.00 92.69 247 ALA A N 1
ATOM 1967 C CA . ALA A 1 247 ? -0.087 3.280 22.474 1.00 92.69 247 ALA A CA 1
ATOM 1968 C C . ALA A 1 247 ? -0.972 4.509 22.759 1.00 92.69 247 ALA A C 1
ATOM 1970 O O . ALA A 1 247 ? -1.780 4.476 23.677 1.00 92.69 247 ALA A O 1
ATOM 1971 N N . GLY A 1 248 ? -0.826 5.591 21.989 1.00 92.25 248 GLY A N 1
ATOM 1972 C CA . GLY A 1 248 ? -1.618 6.819 22.138 1.00 92.25 248 GLY A CA 1
ATOM 1973 C C . GLY A 1 248 ? -2.719 6.989 21.091 1.00 92.25 248 GLY A C 1
ATOM 1974 O O . GLY A 1 248 ? -3.313 8.063 21.011 1.00 92.25 248 GLY A O 1
ATOM 1975 N N . VAL A 1 249 ? -2.964 5.979 20.248 1.00 94.94 249 VAL A N 1
ATOM 1976 C CA . VAL A 1 249 ? -3.912 6.089 19.133 1.00 94.94 249 VAL A CA 1
ATOM 1977 C C . VAL A 1 249 ? -5.167 5.281 19.426 1.00 94.94 249 VAL A C 1
ATOM 1979 O O . VAL A 1 249 ? -5.131 4.060 19.541 1.00 94.94 249 VAL A O 1
ATOM 1982 N N . THR A 1 250 ? -6.287 5.992 19.497 1.00 96.19 250 THR A N 1
ATOM 1983 C CA . THR A 1 250 ? -7.649 5.452 19.479 1.00 96.19 250 THR A CA 1
ATOM 1984 C C . THR A 1 250 ? -8.400 6.028 18.290 1.00 96.19 250 THR A C 1
ATOM 1986 O O . THR A 1 250 ? -8.158 7.177 17.894 1.00 96.19 250 THR A O 1
ATOM 1989 N N . CYS A 1 251 ? -9.286 5.225 17.707 1.00 94.94 251 CYS A N 1
ATOM 1990 C CA . CYS A 1 251 ? -10.060 5.606 16.531 1.00 94.94 251 CYS A CA 1
ATOM 1991 C C . CYS A 1 251 ? -11.214 4.642 16.262 1.00 94.94 251 CYS A C 1
ATOM 1993 O O . CYS A 1 251 ? -11.142 3.442 16.549 1.00 94.94 251 CYS A O 1
ATOM 1995 N N . ARG A 1 252 ? -12.260 5.170 1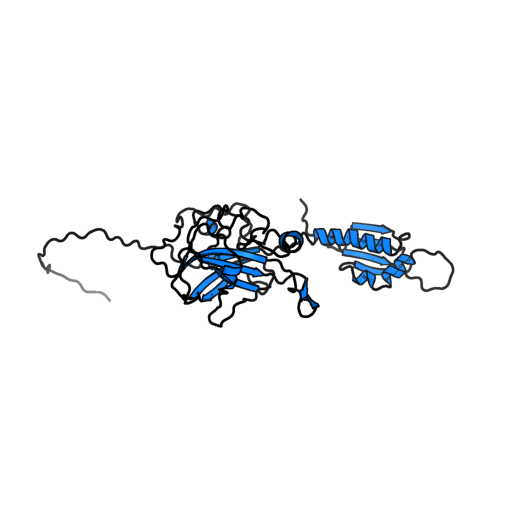5.634 1.00 94.06 252 ARG A N 1
ATOM 1996 C CA . ARG A 1 252 ? -13.442 4.419 15.203 1.00 94.06 252 ARG A CA 1
ATOM 1997 C C . ARG A 1 252 ? -13.292 3.831 13.802 1.00 94.06 252 ARG A C 1
ATOM 1999 O O . ARG A 1 252 ? -13.899 2.804 13.523 1.00 94.06 252 ARG A O 1
ATOM 2006 N N . ALA A 1 253 ? -12.512 4.485 12.939 1.00 93.12 253 ALA A N 1
ATOM 2007 C CA . ALA A 1 253 ? -12.341 4.122 11.533 1.00 93.12 253 ALA A CA 1
ATOM 2008 C C . ALA A 1 253 ? -10.913 4.424 11.042 1.00 93.12 253 ALA A C 1
ATOM 2010 O O . ALA A 1 253 ? -10.719 5.090 10.022 1.00 93.12 253 ALA A O 1
ATOM 2011 N N . CYS A 1 254 ? -9.906 3.973 11.797 1.00 96.00 254 CYS A N 1
ATOM 2012 C CA . CYS A 1 254 ? -8.515 4.055 11.364 1.00 96.00 254 CYS A CA 1
ATOM 2013 C C . CYS A 1 254 ? -8.308 3.343 10.034 1.00 96.00 254 CYS A C 1
ATOM 2015 O O . CYS A 1 254 ? -8.954 2.341 9.738 1.00 96.00 254 CYS A O 1
ATOM 2017 N N . VAL A 1 255 ? -7.306 3.803 9.294 1.00 97.38 255 VAL A N 1
ATOM 2018 C CA . VAL A 1 255 ? -6.885 3.147 8.061 1.00 97.38 255 VAL A CA 1
ATOM 2019 C C . VAL A 1 255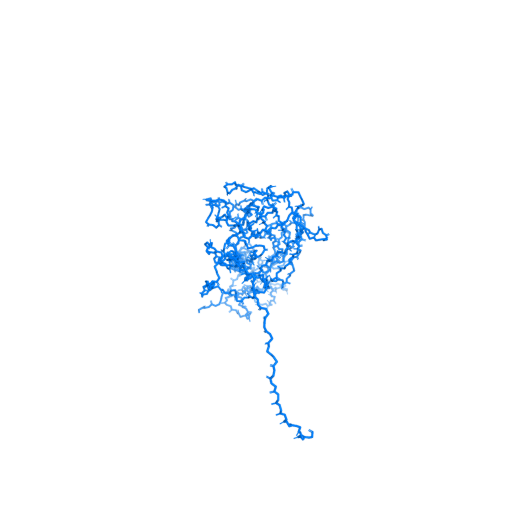 ? -5.482 2.600 8.254 1.00 97.38 255 VAL A C 1
ATOM 2021 O O . VAL A 1 255 ? -4.546 3.362 8.509 1.00 97.38 255 VAL A O 1
ATOM 2024 N N . LEU A 1 256 ? -5.338 1.283 8.140 1.00 98.38 256 LEU A N 1
ATOM 2025 C CA . LEU A 1 256 ? -4.044 0.618 8.034 1.00 98.38 256 LEU A CA 1
ATOM 2026 C C . LEU A 1 256 ? -3.641 0.587 6.561 1.00 98.38 256 LEU A C 1
ATOM 2028 O O . LEU A 1 256 ? -4.398 0.093 5.732 1.00 98.38 256 LEU A O 1
ATOM 2032 N N . GLN A 1 257 ? -2.464 1.120 6.243 1.00 98.56 257 GLN A N 1
ATOM 2033 C CA . GLN A 1 257 ? -1.889 1.136 4.900 1.00 98.56 257 GLN A CA 1
ATOM 2034 C C . GLN A 1 257 ? -0.702 0.178 4.861 1.00 98.56 257 GLN A C 1
ATOM 2036 O O . GLN A 1 257 ? 0.307 0.396 5.532 1.00 98.56 257 GLN A O 1
ATOM 2041 N N . TRP A 1 258 ? -0.808 -0.862 4.047 1.00 98.44 258 TRP A N 1
ATOM 2042 C CA . TRP A 1 258 ? 0.342 -1.615 3.568 1.00 98.44 258 TRP A CA 1
ATOM 2043 C C . TRP A 1 258 ? 0.918 -0.908 2.347 1.00 98.44 258 TRP A C 1
ATOM 2045 O O . TRP A 1 258 ? 0.171 -0.477 1.468 1.00 98.44 258 TRP A O 1
ATOM 2055 N N . ARG A 1 259 ? 2.243 -0.804 2.301 1.00 97.94 259 ARG A N 1
ATOM 2056 C CA . ARG A 1 259 ? 3.006 -0.381 1.134 1.00 97.94 259 ARG A CA 1
ATOM 2057 C C . ARG A 1 259 ? 4.055 -1.436 0.833 1.00 97.94 259 ARG A C 1
ATOM 2059 O O . ARG A 1 259 ? 4.837 -1.800 1.711 1.00 97.94 259 ARG A O 1
ATOM 2066 N N . TYR A 1 260 ? 4.115 -1.855 -0.417 1.00 97.75 260 TYR A N 1
ATOM 2067 C CA . TYR A 1 260 ? 5.191 -2.660 -0.963 1.00 97.75 260 TYR A CA 1
ATOM 2068 C C . TYR A 1 260 ? 5.939 -1.851 -2.008 1.00 97.75 260 TYR A C 1
ATOM 2070 O O . TYR A 1 260 ? 5.367 -1.467 -3.020 1.00 97.75 260 TYR A O 1
ATOM 2078 N N . ASN A 1 261 ? 7.215 -1.587 -1.759 1.00 96.81 261 ASN A N 1
ATOM 2079 C CA . ASN A 1 261 ? 8.115 -1.016 -2.748 1.00 96.81 261 ASN A CA 1
ATOM 2080 C C . ASN A 1 261 ? 8.967 -2.152 -3.312 1.00 96.81 261 ASN A C 1
ATOM 2082 O O . ASN A 1 261 ? 9.749 -2.747 -2.566 1.00 96.81 261 ASN A O 1
ATOM 2086 N N . THR A 1 262 ? 8.824 -2.453 -4.603 1.00 94.25 262 THR A N 1
ATOM 2087 C CA . THR A 1 262 ? 9.602 -3.522 -5.239 1.00 94.25 262 THR A CA 1
ATOM 2088 C C . THR A 1 262 ? 11.094 -3.178 -5.273 1.00 94.25 262 THR A C 1
ATOM 2090 O O . THR A 1 262 ? 11.504 -2.061 -4.948 1.00 94.25 262 THR A O 1
ATOM 2093 N N . GLY A 1 263 ? 11.932 -4.158 -5.603 1.00 89.12 263 GLY A N 1
ATOM 2094 C CA . GLY A 1 263 ? 13.389 -4.007 -5.611 1.00 89.12 263 GLY A CA 1
ATOM 2095 C C . GLY A 1 263 ? 14.056 -4.660 -6.816 1.00 89.12 263 GLY A C 1
ATOM 2096 O O . GLY A 1 263 ? 15.205 -5.084 -6.721 1.00 89.12 263 GLY A O 1
ATOM 2097 N N . ASN A 1 264 ? 13.334 -4.817 -7.923 1.00 81.81 264 ASN A N 1
ATOM 2098 C CA . ASN A 1 264 ? 13.800 -5.511 -9.122 1.00 81.81 264 ASN A CA 1
ATOM 2099 C C . ASN A 1 264 ? 14.200 -4.566 -10.265 1.00 81.81 264 ASN A C 1
ATOM 2101 O O . ASN A 1 264 ? 14.907 -5.002 -11.174 1.00 81.81 264 ASN A O 1
ATOM 2105 N N . SER A 1 265 ? 13.794 -3.295 -10.231 1.00 78.81 265 SER A N 1
ATOM 2106 C CA . SER A 1 265 ? 14.138 -2.334 -11.281 1.00 78.81 265 SER A CA 1
ATOM 2107 C C . SER A 1 265 ? 15.522 -1.742 -11.048 1.00 78.81 265 SER A C 1
ATOM 2109 O O . SER A 1 265 ? 15.894 -1.415 -9.921 1.00 78.81 265 SER A O 1
ATOM 2111 N N . TRP A 1 266 ? 16.292 -1.571 -12.121 1.00 81.38 266 TRP A N 1
ATOM 2112 C CA . TRP A 1 266 ? 17.530 -0.801 -12.064 1.00 81.38 266 TRP A CA 1
ATOM 2113 C C . TRP A 1 266 ? 17.211 0.690 -11.964 1.00 81.38 266 TRP A C 1
ATOM 2115 O O . TRP A 1 266 ? 16.358 1.199 -12.691 1.00 81.38 266 TRP A O 1
ATOM 2125 N N . GLY A 1 267 ? 17.939 1.397 -11.112 1.00 79.12 267 GLY A N 1
ATOM 2126 C CA . GLY A 1 267 ? 17.896 2.849 -11.048 1.00 79.12 267 GLY A CA 1
ATOM 2127 C C . GLY A 1 267 ? 19.151 3.408 -10.402 1.00 79.12 267 GLY A C 1
ATOM 2128 O O . GLY A 1 267 ? 20.130 2.696 -10.182 1.00 79.12 267 GLY A O 1
ATOM 2129 N N . VAL A 1 268 ? 19.123 4.704 -10.113 1.00 77.81 268 VAL A N 1
ATOM 2130 C CA . VAL A 1 268 ? 20.253 5.422 -9.522 1.00 77.81 268 VAL A CA 1
ATOM 2131 C C . VAL A 1 268 ? 19.915 5.769 -8.083 1.00 77.81 268 VAL A C 1
ATOM 2133 O O . VAL A 1 268 ? 18.846 6.313 -7.799 1.00 77.81 268 VAL A O 1
ATOM 2136 N N . ASP A 1 269 ? 20.817 5.429 -7.171 1.00 79.88 269 ASP A N 1
ATOM 2137 C CA . ASP A 1 269 ? 20.725 5.842 -5.778 1.00 79.88 269 ASP A CA 1
ATOM 2138 C C . ASP A 1 269 ? 20.871 7.373 -5.692 1.00 79.88 269 ASP A C 1
ATOM 2140 O O . ASP A 1 269 ? 21.888 7.915 -6.136 1.00 79.88 269 ASP A O 1
ATOM 2144 N N . PRO A 1 270 ? 19.884 8.090 -5.126 1.00 80.50 270 PRO A N 1
ATOM 2145 C CA . PRO A 1 270 ? 19.917 9.547 -5.063 1.00 80.50 270 PRO A CA 1
ATOM 2146 C C . PRO A 1 270 ? 21.055 10.094 -4.189 1.00 80.50 270 PRO A C 1
ATOM 2148 O O . PRO A 1 270 ? 21.467 11.236 -4.384 1.00 80.50 270 PRO A O 1
ATOM 2151 N N . VAL A 1 271 ? 21.574 9.311 -3.241 1.00 88.56 271 VAL A N 1
ATOM 2152 C CA . VAL A 1 271 ? 22.651 9.725 -2.335 1.00 88.56 271 VAL A CA 1
ATOM 2153 C C . VAL A 1 271 ? 24.009 9.414 -2.946 1.00 88.56 271 VAL A C 1
ATOM 2155 O O . VAL A 1 271 ? 24.853 10.298 -3.065 1.00 88.56 271 VAL A O 1
ATOM 2158 N N . THR A 1 272 ? 24.234 8.160 -3.341 1.00 88.38 272 THR A N 1
ATOM 2159 C CA . THR A 1 272 ? 25.555 7.733 -3.830 1.00 88.38 272 THR A CA 1
ATOM 2160 C C . THR A 1 272 ? 25.779 8.023 -5.312 1.00 88.38 272 THR A C 1
ATOM 2162 O O . THR A 1 272 ? 26.916 7.930 -5.773 1.00 88.38 272 THR A O 1
ATOM 2165 N N . GLN A 1 273 ? 24.721 8.365 -6.058 1.00 86.00 273 GLN A N 1
ATOM 2166 C CA . GLN A 1 273 ? 24.724 8.567 -7.515 1.00 86.00 273 GLN A CA 1
ATOM 2167 C C . GLN A 1 273 ? 25.196 7.336 -8.307 1.00 86.00 273 GLN A C 1
ATOM 2169 O O . GLN A 1 273 ? 25.548 7.431 -9.483 1.00 86.00 273 GLN A O 1
ATOM 2174 N N . LYS A 1 274 ? 25.195 6.155 -7.679 1.00 77.56 274 LYS A N 1
ATOM 2175 C CA . LYS A 1 274 ? 25.564 4.891 -8.317 1.00 77.56 274 LYS A CA 1
ATOM 2176 C C . LYS A 1 274 ? 24.327 4.157 -8.814 1.00 77.56 274 LYS A C 1
ATOM 2178 O O . LYS A 1 274 ? 23.268 4.184 -8.191 1.00 77.56 274 LYS A O 1
ATOM 2183 N N . GLY A 1 275 ? 24.489 3.483 -9.947 1.00 79.94 275 GLY A N 1
ATOM 2184 C CA . GLY A 1 275 ? 23.477 2.595 -10.498 1.00 79.94 275 GLY A CA 1
ATOM 2185 C C . GLY A 1 275 ? 23.395 1.284 -9.724 1.00 79.94 275 GLY A C 1
ATOM 2186 O O . GLY A 1 275 ? 24.416 0.624 -9.524 1.00 79.94 275 GLY A O 1
ATOM 2187 N N . CYS A 1 276 ? 22.194 0.888 -9.321 1.00 73.81 276 CYS A N 1
ATOM 2188 C CA . CYS A 1 276 ? 21.947 -0.375 -8.633 1.00 73.81 276 CYS A CA 1
ATOM 2189 C C . CYS A 1 276 ? 20.529 -0.902 -8.871 1.00 73.81 276 CYS A C 1
ATOM 2191 O O . CYS A 1 276 ? 19.596 -0.168 -9.199 1.00 73.81 276 CYS A O 1
ATOM 2193 N N . ILE A 1 277 ? 20.372 -2.216 -8.711 1.00 79.44 277 ILE A N 1
ATOM 2194 C CA . ILE A 1 277 ? 19.060 -2.870 -8.707 1.00 79.44 277 ILE A CA 1
ATOM 2195 C C . ILE A 1 277 ? 18.353 -2.523 -7.390 1.00 79.44 277 ILE A C 1
ATOM 2197 O O . ILE A 1 277 ? 18.963 -2.605 -6.327 1.00 79.44 277 ILE A O 1
ATOM 2201 N N . GLY A 1 278 ? 17.083 -2.124 -7.472 1.00 80.44 278 GLY A N 1
ATOM 2202 C CA . GLY A 1 278 ? 16.272 -1.671 -6.338 1.00 80.44 278 GLY A CA 1
ATOM 2203 C C . GLY A 1 278 ? 16.468 -0.199 -5.963 1.00 80.44 278 GLY A C 1
ATOM 2204 O O . GLY A 1 278 ? 15.810 0.292 -5.049 1.00 80.44 278 GLY A O 1
ATOM 2205 N N . CYS A 1 279 ? 17.343 0.516 -6.672 1.00 83.88 279 CYS A N 1
ATOM 2206 C CA . CYS A 1 279 ? 17.627 1.926 -6.432 1.00 83.88 279 CYS A CA 1
ATOM 2207 C C . CYS A 1 279 ? 16.738 2.845 -7.273 1.00 83.88 279 CYS A C 1
ATOM 2209 O O . CYS A 1 279 ? 16.258 2.468 -8.341 1.00 83.88 279 CYS A O 1
ATOM 2211 N N . GLY A 1 280 ? 16.531 4.075 -6.802 1.00 88.94 280 GLY A N 1
ATOM 2212 C CA . GLY A 1 280 ? 15.692 5.056 -7.490 1.00 88.94 280 GLY A CA 1
ATOM 2213 C C . GLY A 1 280 ? 14.207 4.652 -7.550 1.00 88.94 280 GLY A C 1
ATOM 2214 O O . GLY A 1 280 ? 13.716 3.973 -6.647 1.00 88.94 280 GLY A O 1
ATOM 2215 N N . PRO A 1 281 ? 13.470 5.093 -8.586 1.00 88.62 281 PRO A N 1
ATOM 2216 C CA . PRO A 1 281 ? 12.068 4.736 -8.799 1.00 88.62 281 PRO A CA 1
ATOM 2217 C C . PRO A 1 281 ? 11.838 3.222 -8.892 1.00 88.62 281 PRO A C 1
ATOM 2219 O O . PRO A 1 281 ? 12.478 2.544 -9.692 1.00 88.62 281 PRO A O 1
ATOM 2222 N N . GLN A 1 282 ? 10.886 2.703 -8.117 1.00 93.00 282 GLN A N 1
ATOM 2223 C CA . GLN A 1 282 ? 10.481 1.289 -8.107 1.00 93.00 282 GLN A CA 1
ATOM 2224 C C . GLN A 1 282 ? 8.961 1.179 -8.245 1.00 93.00 282 GLN A C 1
ATOM 2226 O O . GLN A 1 282 ? 8.245 2.140 -7.961 1.00 93.00 282 GLN A O 1
ATOM 2231 N N . GLU A 1 283 ? 8.449 0.032 -8.688 1.00 93.62 283 GLU A N 1
ATOM 2232 C CA . GLU A 1 283 ? 7.000 -0.189 -8.686 1.00 93.62 283 GLU A CA 1
ATOM 2233 C C . GLU A 1 283 ? 6.503 -0.268 -7.238 1.00 93.62 283 GLU A C 1
ATOM 2235 O O . GLU A 1 283 ? 7.211 -0.748 -6.346 1.00 93.62 283 GLU A O 1
ATOM 2240 N N . GLN A 1 284 ? 5.310 0.265 -6.982 1.00 96.12 284 GLN A N 1
ATOM 2241 C CA . GLN A 1 284 ? 4.763 0.337 -5.635 1.00 96.12 284 GLN A CA 1
ATOM 2242 C C . GLN A 1 284 ? 3.341 -0.183 -5.602 1.00 96.12 284 GLN A C 1
ATOM 2244 O O . GLN A 1 284 ? 2.533 0.214 -6.431 1.00 96.12 284 GLN A O 1
ATOM 2249 N N . PHE A 1 285 ? 3.050 -1.023 -4.612 1.00 97.06 285 PHE A N 1
ATOM 2250 C CA . PHE A 1 285 ? 1.733 -1.590 -4.348 1.00 97.06 285 PHE A CA 1
ATOM 2251 C C . PHE A 1 285 ? 1.242 -1.136 -2.992 1.00 97.06 285 PHE A C 1
ATOM 2253 O O . PHE A 1 285 ? 2.038 -0.944 -2.068 1.00 97.06 285 PHE A O 1
ATOM 2260 N N . TYR A 1 286 ? -0.071 -1.002 -2.863 1.00 97.81 286 TYR A N 1
ATOM 2261 C CA . TYR A 1 286 ? -0.689 -0.596 -1.614 1.00 97.81 286 TYR A CA 1
ATOM 2262 C C . TYR A 1 286 ? -1.902 -1.456 -1.276 1.00 97.81 286 TYR A C 1
ATOM 2264 O O . TYR A 1 286 ? -2.505 -2.098 -2.130 1.00 97.81 286 TYR A O 1
ATOM 2272 N N . GLY A 1 287 ? -2.282 -1.434 -0.005 1.00 96.69 287 GLY A N 1
ATOM 2273 C CA . GLY A 1 287 ? -3.558 -1.959 0.463 1.00 96.69 287 GLY A CA 1
ATOM 2274 C C . GLY A 1 287 ? -4.020 -1.184 1.686 1.00 96.69 287 GLY A C 1
ATOM 2275 O O . GLY A 1 287 ? -3.233 -0.968 2.603 1.00 96.69 287 GLY A O 1
ATOM 2276 N N . CYS A 1 288 ? -5.285 -0.767 1.696 1.00 97.75 288 CYS A N 1
ATOM 2277 C CA . CYS A 1 288 ? -5.897 -0.058 2.817 1.00 97.75 288 CYS A CA 1
ATOM 2278 C C . CYS A 1 288 ? -6.970 -0.912 3.484 1.00 97.75 288 CYS A C 1
ATOM 2280 O O . CYS A 1 288 ? -7.866 -1.400 2.794 1.00 97.75 288 CYS A O 1
ATOM 2282 N N . SER A 1 289 ? -6.921 -1.014 4.809 1.00 97.38 289 SER A N 1
ATOM 2283 C CA . SER A 1 289 ? -7.908 -1.735 5.618 1.00 97.38 289 SER A CA 1
ATOM 2284 C C . SER A 1 289 ? -8.482 -0.818 6.690 1.00 97.38 289 SER A C 1
ATOM 2286 O O . SER A 1 289 ? -7.730 -0.153 7.406 1.00 97.38 289 SER A O 1
ATOM 2288 N N . ASP A 1 290 ? -9.806 -0.790 6.810 1.00 96.38 290 ASP A N 1
ATOM 2289 C CA . ASP A 1 290 ? -10.516 0.031 7.790 1.00 96.38 290 ASP A CA 1
ATOM 2290 C C . ASP A 1 290 ? -10.674 -0.731 9.116 1.00 96.38 290 ASP A C 1
ATOM 2292 O O . ASP A 1 290 ? -11.319 -1.779 9.181 1.00 96.38 290 ASP A O 1
ATOM 2296 N N . ILE A 1 291 ? -10.064 -0.225 10.188 1.00 96.56 291 ILE A N 1
ATOM 2297 C CA . ILE A 1 291 ? -9.985 -0.884 11.499 1.00 96.56 291 ILE A CA 1
ATOM 2298 C C . ILE A 1 291 ? -10.407 0.062 12.629 1.00 96.56 291 ILE A C 1
ATOM 2300 O O . ILE A 1 291 ? -10.298 1.282 12.517 1.00 96.56 291 ILE A O 1
ATOM 2304 N N . ALA A 1 292 ? -10.848 -0.498 13.751 1.00 96.62 292 ALA A N 1
ATOM 2305 C CA . ALA A 1 292 ? -11.123 0.249 14.977 1.00 96.62 292 ALA A CA 1
ATOM 2306 C C . ALA A 1 292 ? -10.080 -0.069 16.052 1.00 96.62 292 ALA A C 1
ATOM 2308 O O . ALA A 1 292 ? -9.664 -1.220 16.189 1.00 96.62 292 ALA A O 1
ATOM 2309 N N . ILE A 1 293 ? -9.681 0.938 16.832 1.00 97.38 293 ILE A N 1
ATOM 2310 C CA . ILE A 1 293 ? -8.716 0.790 17.929 1.00 97.38 293 ILE A CA 1
ATOM 2311 C C . ILE A 1 293 ? -9.287 1.443 19.184 1.00 97.38 293 ILE A C 1
ATOM 2313 O O . ILE A 1 293 ? -9.534 2.652 19.205 1.00 97.38 293 ILE A O 1
ATOM 2317 N N . GLY A 1 294 ? -9.501 0.647 20.233 1.00 93.75 294 GLY A N 1
ATOM 2318 C CA . GLY A 1 294 ? -10.013 1.125 21.521 1.00 93.75 294 GLY A CA 1
ATOM 2319 C C . GLY A 1 294 ? -11.452 1.662 21.487 1.00 93.75 294 GLY A C 1
ATOM 2320 O O . GLY A 1 294 ? -11.864 2.342 22.422 1.00 93.75 294 GLY A O 1
ATOM 2321 N N . ALA A 1 295 ? -12.218 1.380 20.428 1.00 90.31 295 ALA A N 1
ATOM 2322 C CA . ALA A 1 295 ? -13.612 1.801 20.273 1.00 90.31 295 ALA A CA 1
ATOM 2323 C C . ALA A 1 295 ? -14.555 0.603 20.468 1.00 90.31 295 ALA A C 1
ATOM 2325 O O . ALA A 1 295 ? -14.888 -0.116 19.521 1.00 90.31 295 ALA A O 1
ATOM 2326 N N . SER A 1 296 ? -14.950 0.346 21.717 1.00 85.88 296 SER A N 1
ATOM 2327 C CA . SER A 1 296 ? -15.736 -0.838 22.096 1.00 85.88 296 SER A CA 1
ATOM 2328 C C . SER A 1 296 ? -17.116 -0.886 21.436 1.00 85.88 296 SER A C 1
ATOM 2330 O O . SER A 1 296 ? -17.579 -1.978 21.099 1.00 85.88 296 SER A O 1
ATOM 2332 N N . ASP A 1 297 ? -17.717 0.275 21.187 1.00 89.38 297 ASP A N 1
ATOM 2333 C CA . ASP A 1 297 ? -19.045 0.457 20.599 1.00 89.38 297 ASP A CA 1
ATOM 2334 C C . ASP A 1 297 ? -19.085 0.272 19.070 1.00 89.38 297 ASP A C 1
ATOM 2336 O O . ASP A 1 297 ? -20.162 0.177 18.481 1.00 89.38 297 ASP A O 1
ATOM 2340 N N . VAL A 1 298 ? -17.927 0.180 18.408 1.00 88.56 298 VAL A N 1
ATOM 2341 C CA . VAL A 1 298 ? -17.861 -0.095 16.969 1.00 88.56 298 VAL A CA 1
ATOM 2342 C C . VAL A 1 298 ? -18.189 -1.563 16.689 1.00 88.56 298 VAL A C 1
ATOM 2344 O O . VAL A 1 298 ? -17.601 -2.488 17.269 1.00 88.56 298 VAL A O 1
ATOM 2347 N N . THR A 1 299 ? -19.114 -1.757 15.748 1.00 89.00 299 THR A N 1
ATOM 2348 C CA . THR A 1 299 ? -19.494 -3.064 15.201 1.00 89.00 299 THR A CA 1
ATOM 2349 C C . THR A 1 299 ? -18.704 -3.334 13.925 1.00 89.00 299 THR A C 1
ATOM 2351 O O . THR A 1 299 ? -18.641 -2.487 13.036 1.00 89.00 299 THR A O 1
ATOM 2354 N N . THR A 1 300 ? -18.095 -4.515 13.828 1.00 89.19 300 THR A N 1
ATOM 2355 C CA . THR A 1 300 ? -17.381 -4.950 12.623 1.00 89.19 300 THR A CA 1
ATOM 2356 C C . THR A 1 300 ? -18.352 -5.442 11.551 1.00 89.19 300 THR A C 1
ATOM 2358 O O . THR A 1 300 ? -19.438 -5.944 11.860 1.00 89.19 300 THR A O 1
ATOM 2361 N N . GLY A 1 301 ? -17.944 -5.338 10.285 1.00 81.44 301 GLY A N 1
ATOM 2362 C CA . GLY A 1 301 ? -18.709 -5.858 9.155 1.00 81.44 301 GLY A CA 1
ATOM 2363 C C . GLY A 1 301 ? -19.043 -7.336 9.307 1.00 81.44 301 GLY A C 1
ATOM 2364 O O . GLY A 1 301 ? -18.202 -8.129 9.729 1.00 81.44 301 GLY A O 1
ATOM 2365 N N . GLN A 1 302 ? -20.273 -7.698 8.950 1.00 75.06 302 GLN A N 1
ATOM 2366 C CA . GLN A 1 302 ? -20.704 -9.090 8.923 1.00 75.06 302 GLN A CA 1
ATOM 2367 C C . GLN A 1 302 ? -20.100 -9.795 7.703 1.00 75.06 302 GLN A C 1
ATOM 2369 O O . GLN A 1 302 ? -20.119 -9.262 6.591 1.00 75.06 302 GLN A O 1
ATOM 2374 N N . VAL A 1 303 ? -19.579 -11.000 7.924 1.00 70.38 303 VAL A N 1
ATOM 2375 C CA . VAL A 1 303 ? -19.126 -11.909 6.868 1.00 70.38 303 VAL A CA 1
ATOM 2376 C C . VAL A 1 303 ? -20.255 -12.894 6.594 1.00 70.38 303 VAL A C 1
ATOM 2378 O O . VAL A 1 303 ? -20.780 -13.492 7.531 1.00 70.38 303 VAL A O 1
ATOM 2381 N N . SER A 1 304 ? -20.650 -13.062 5.333 1.00 58.84 304 SER A N 1
ATOM 2382 C CA . SER A 1 304 ? -21.700 -14.023 4.971 1.00 58.84 304 SER A CA 1
ATOM 2383 C C . SER A 1 304 ? -21.175 -15.460 5.116 1.00 58.84 304 SER A C 1
ATOM 2385 O O . SER A 1 304 ? -20.275 -15.828 4.363 1.00 58.84 304 SER A O 1
ATOM 2387 N N . PRO A 1 305 ? -21.722 -16.301 6.021 1.00 53.47 305 PRO A N 1
ATOM 2388 C CA . PRO A 1 305 ? -21.167 -17.635 6.289 1.00 53.47 305 PRO A CA 1
ATOM 2389 C C . PRO A 1 305 ? -21.346 -18.636 5.137 1.00 53.47 305 PRO A C 1
ATOM 2391 O O . PRO A 1 305 ? -20.621 -19.621 5.067 1.00 53.47 305 PRO A O 1
ATOM 2394 N N . ASN A 1 306 ? -22.316 -18.393 4.246 1.00 43.66 306 ASN A N 1
ATOM 2395 C CA . ASN A 1 306 ? -22.839 -19.393 3.307 1.00 43.66 306 ASN A CA 1
ATOM 2396 C C . ASN A 1 306 ? -22.750 -18.987 1.830 1.00 43.66 306 ASN A C 1
ATOM 2398 O O . ASN A 1 306 ? -23.406 -19.601 0.993 1.00 43.66 306 ASN A O 1
ATOM 2402 N N . VAL A 1 307 ? -21.974 -17.958 1.490 1.00 43.88 307 VAL A N 1
ATOM 2403 C CA . VAL A 1 307 ? -21.687 -17.652 0.084 1.00 43.88 307 VAL A CA 1
ATOM 2404 C C . VAL A 1 307 ? -20.322 -18.261 -0.218 1.00 43.88 307 VAL A C 1
ATOM 2406 O O . VAL A 1 307 ? -19.324 -17.734 0.280 1.00 43.88 307 VAL A O 1
ATOM 2409 N N . PRO A 1 308 ? -20.236 -19.367 -0.987 1.00 48.03 308 PRO A N 1
ATOM 2410 C CA . PRO A 1 308 ? -18.963 -19.770 -1.558 1.00 48.03 308 PRO A CA 1
ATOM 2411 C C . PRO A 1 308 ? -18.428 -18.546 -2.286 1.00 48.03 308 PRO A C 1
ATOM 2413 O O . PRO A 1 308 ? -19.138 -17.968 -3.111 1.00 48.03 308 PRO A O 1
ATOM 2416 N N . VAL A 1 309 ? -17.219 -18.103 -1.951 1.00 50.47 309 VAL A N 1
ATOM 2417 C CA . VAL A 1 309 ? -16.550 -17.080 -2.752 1.00 50.47 309 VAL A CA 1
ATOM 2418 C C . VAL A 1 309 ? -16.376 -17.716 -4.124 1.00 50.47 309 VAL A C 1
ATOM 2420 O O . VAL A 1 309 ? -15.504 -18.563 -4.303 1.00 50.47 309 VAL A O 1
ATOM 2423 N N . VAL A 1 310 ? -17.272 -17.394 -5.061 1.00 46.81 310 VAL A N 1
ATOM 2424 C CA . VAL A 1 310 ? -17.187 -17.864 -6.441 1.00 46.81 310 VAL A CA 1
ATOM 2425 C C . VAL A 1 310 ? -16.019 -17.109 -7.051 1.00 46.81 310 VAL A C 1
ATOM 2427 O O . VAL A 1 310 ? -16.155 -15.989 -7.542 1.00 46.81 310 VAL A O 1
ATOM 2430 N N . VAL A 1 311 ? -14.842 -17.703 -6.908 1.00 51.09 311 VAL A N 1
ATOM 2431 C CA . VAL A 1 311 ? -13.645 -17.334 -7.645 1.00 51.09 311 VAL A CA 1
ATOM 2432 C C . VAL A 1 311 ? -13.967 -17.622 -9.120 1.00 51.09 311 VAL A C 1
ATOM 2434 O O . VAL A 1 311 ? -14.286 -18.771 -9.432 1.00 51.09 311 VAL A O 1
ATOM 2437 N N . PRO A 1 312 ? -14.018 -16.610 -10.008 1.00 44.38 312 PRO A N 1
ATOM 2438 C CA . PRO A 1 312 ? -14.404 -16.823 -11.398 1.00 44.38 312 PRO A CA 1
ATOM 2439 C C . PRO A 1 312 ? -13.468 -17.810 -12.091 1.00 44.38 312 PRO A C 1
ATOM 2441 O O . PRO A 1 312 ? -12.268 -17.827 -11.822 1.00 44.38 312 PRO A O 1
ATOM 2444 N N . GLU A 1 313 ? -14.010 -18.579 -13.032 1.00 35.84 313 GLU A N 1
ATOM 2445 C CA . GLU A 1 313 ? -13.235 -19.435 -13.929 1.00 35.84 313 GLU A CA 1
ATOM 2446 C C . GLU A 1 313 ? -12.333 -18.530 -14.796 1.00 35.84 313 GLU A C 1
ATOM 2448 O O . GLU A 1 313 ? -12.797 -17.873 -15.729 1.00 35.84 313 GLU A O 1
ATOM 2453 N N . GLY A 1 314 ? -11.065 -18.383 -14.391 1.00 38.34 314 GLY A N 1
ATOM 2454 C CA . GLY A 1 314 ? -10.119 -17.400 -14.938 1.00 38.34 314 GLY A CA 1
ATOM 2455 C C . GLY A 1 314 ? -9.308 -16.614 -13.897 1.00 38.34 314 GLY A C 1
ATOM 2456 O O . GLY A 1 314 ? -8.334 -15.965 -14.274 1.00 38.34 314 GLY A O 1
ATOM 2457 N N . ASP A 1 315 ? -9.647 -16.677 -12.603 1.00 47.09 315 ASP A N 1
ATOM 2458 C CA . ASP A 1 315 ? -8.705 -16.313 -11.534 1.00 47.09 315 ASP A CA 1
ATOM 2459 C C . ASP A 1 315 ? -7.663 -17.436 -11.439 1.00 47.09 315 ASP A C 1
ATOM 2461 O O . ASP A 1 315 ? -7.901 -18.492 -10.864 1.00 47.09 315 ASP A O 1
ATOM 2465 N N . ILE A 1 316 ? -6.532 -17.231 -12.111 1.00 43.84 316 ILE A N 1
ATOM 2466 C CA . ILE A 1 316 ? -5.458 -18.221 -12.306 1.00 43.84 316 ILE A CA 1
ATOM 2467 C C . ILE A 1 316 ? -4.604 -18.411 -11.036 1.00 43.84 316 ILE A C 1
ATOM 2469 O O . ILE A 1 316 ? -3.561 -19.065 -11.063 1.00 43.84 316 ILE A O 1
ATOM 2473 N N . ASP A 1 317 ? -4.980 -17.778 -9.923 1.00 50.84 317 ASP A N 1
ATOM 2474 C CA . ASP A 1 317 ? -4.229 -17.812 -8.674 1.00 50.84 317 ASP A CA 1
ATOM 2475 C C . ASP A 1 317 ? -4.694 -18.977 -7.786 1.00 50.84 317 ASP A C 1
ATOM 2477 O O . ASP A 1 317 ? -5.290 -18.798 -6.724 1.00 50.84 317 ASP A O 1
ATOM 2481 N N . ASP A 1 318 ? -4.365 -20.195 -8.221 1.00 45.81 318 ASP A N 1
ATOM 2482 C CA . ASP A 1 318 ? -4.624 -21.472 -7.531 1.00 45.81 318 ASP A CA 1
ATOM 2483 C C . ASP A 1 318 ? -3.808 -21.655 -6.227 1.00 45.81 318 ASP A C 1
ATOM 2485 O O . ASP A 1 318 ? -3.746 -22.746 -5.647 1.00 45.81 318 ASP A O 1
ATOM 2489 N N . ARG A 1 319 ? -3.114 -20.613 -5.751 1.00 54.31 319 ARG A N 1
ATOM 2490 C CA . ARG A 1 319 ? -2.210 -20.710 -4.599 1.00 54.31 319 ARG A CA 1
ATOM 2491 C C . ARG A 1 319 ? -2.946 -20.545 -3.279 1.00 54.31 319 ARG A C 1
ATOM 2493 O O . ARG A 1 319 ? -3.873 -19.753 -3.138 1.00 54.31 319 ARG A O 1
ATOM 2500 N N . LYS A 1 320 ? -2.455 -21.289 -2.281 1.00 57.09 320 LYS A N 1
ATOM 2501 C CA . LYS A 1 320 ? -3.010 -21.467 -0.930 1.00 57.09 320 LYS A CA 1
ATOM 2502 C C . LYS A 1 320 ? -2.967 -20.195 -0.068 1.00 57.09 320 LYS A C 1
ATOM 2504 O O . LYS A 1 320 ? -2.382 -20.190 1.017 1.00 57.09 320 LYS A O 1
ATOM 2509 N N . TRP A 1 321 ? -3.553 -19.084 -0.507 1.00 60.09 321 TRP A N 1
ATOM 2510 C CA . TRP A 1 321 ? -3.733 -17.905 0.349 1.00 60.09 321 TRP A CA 1
ATOM 2511 C C . TRP A 1 321 ? -4.672 -18.216 1.524 1.00 60.09 321 TRP A C 1
ATOM 2513 O O . TRP A 1 321 ? -4.607 -17.551 2.554 1.00 60.09 321 TRP A O 1
ATOM 2523 N N . GLN A 1 322 ? -5.499 -19.261 1.421 1.00 61.84 322 GLN A N 1
ATOM 2524 C CA . GLN A 1 322 ? -6.376 -19.729 2.496 1.00 61.84 322 GLN A CA 1
ATOM 2525 C C . GLN A 1 322 ? -5.585 -20.142 3.756 1.00 61.84 322 GLN A C 1
ATOM 2527 O O . GLN A 1 322 ? -6.096 -20.012 4.866 1.00 61.84 322 GLN A O 1
ATOM 2532 N N . ASP A 1 323 ? -4.313 -20.535 3.630 1.00 55.75 323 ASP A N 1
ATOM 2533 C CA . ASP A 1 323 ? -3.452 -20.872 4.776 1.00 55.75 323 ASP A CA 1
ATOM 2534 C C . ASP A 1 323 ? -2.925 -19.616 5.513 1.00 55.75 323 ASP A C 1
ATOM 2536 O O . ASP A 1 323 ? -2.616 -19.652 6.714 1.00 55.75 323 ASP A O 1
ATOM 2540 N N . LEU A 1 324 ? -2.889 -18.449 4.847 1.00 53.03 324 LEU A N 1
ATOM 2541 C CA . LEU A 1 324 ? -2.636 -17.169 5.529 1.00 53.03 324 LEU A CA 1
ATOM 2542 C C . LEU A 1 324 ? -3.743 -16.825 6.523 1.00 53.03 324 LEU A C 1
ATOM 2544 O O . LEU A 1 324 ? -3.496 -16.137 7.511 1.00 53.03 324 LEU A O 1
ATOM 2548 N N . VAL A 1 325 ? -4.931 -17.360 6.267 1.00 55.84 325 VAL A N 1
ATOM 2549 C CA . VAL A 1 325 ? -6.177 -17.093 6.977 1.00 55.84 325 VAL A CA 1
ATOM 2550 C C . VAL A 1 325 ? -6.376 -18.025 8.178 1.00 55.84 325 VAL A C 1
ATOM 2552 O O . VAL A 1 325 ? -7.415 -17.939 8.828 1.00 55.84 325 VAL A O 1
ATOM 2555 N N . GLY A 1 326 ? -5.392 -18.896 8.467 1.00 46.09 326 GLY A N 1
ATOM 2556 C CA . GLY A 1 326 ? -5.414 -19.939 9.500 1.00 46.09 326 GLY A CA 1
ATOM 2557 C C . GLY A 1 326 ? -6.472 -19.726 10.579 1.00 46.09 326 GLY A C 1
ATOM 2558 O O . GLY A 1 326 ? -6.306 -18.836 11.401 1.00 46.09 326 GLY A O 1
ATOM 2559 N N . LYS A 1 327 ? -7.554 -20.522 10.510 1.00 41.56 327 LYS A N 1
ATOM 2560 C CA . LYS A 1 327 ? -8.644 -20.652 11.495 1.00 41.56 327 LYS A CA 1
ATOM 2561 C C . LYS A 1 327 ? -8.782 -19.451 12.454 1.00 41.56 327 LYS A C 1
ATOM 2563 O O . LYS A 1 327 ? -8.587 -19.608 13.652 1.00 41.56 327 LYS A O 1
ATOM 2568 N N . LEU A 1 328 ? -9.130 -18.262 11.951 1.00 42.69 328 LEU A N 1
ATOM 2569 C CA . LEU A 1 328 ? -9.755 -17.253 12.811 1.00 42.69 328 LEU A CA 1
ATOM 2570 C C . LEU A 1 328 ? -11.254 -17.550 12.855 1.00 42.69 328 LEU A C 1
ATOM 2572 O O . LEU A 1 328 ? -11.960 -17.423 11.851 1.00 42.69 328 LEU A O 1
ATOM 2576 N N . ASP A 1 329 ? -11.669 -18.031 14.021 1.00 41.44 329 ASP A N 1
ATOM 2577 C CA . ASP A 1 329 ? -12.960 -18.600 14.383 1.00 41.44 329 ASP A CA 1
ATOM 2578 C C . ASP A 1 329 ? -14.168 -17.927 13.727 1.00 41.44 329 ASP A C 1
ATOM 2580 O O . ASP A 1 329 ? -14.649 -16.874 14.139 1.00 41.44 329 ASP A O 1
ATOM 2584 N N . CYS A 1 330 ? -14.739 -18.624 12.750 1.00 42.44 330 CYS A N 1
ATOM 2585 C CA . CYS A 1 330 ? -16.136 -18.453 12.372 1.00 42.44 330 CYS A CA 1
ATOM 2586 C C . CYS A 1 330 ? -16.989 -19.417 13.208 1.00 42.44 330 CYS A C 1
ATOM 2588 O O . CYS A 1 330 ? -17.696 -20.258 12.665 1.00 42.44 330 CYS A O 1
ATOM 2590 N N . VAL A 1 331 ? -16.891 -19.334 14.535 1.00 30.16 331 VAL A N 1
ATOM 2591 C CA . VAL A 1 331 ? -17.909 -19.871 15.441 1.00 30.16 331 VAL A CA 1
ATOM 2592 C C . VAL A 1 331 ? -18.106 -18.831 16.530 1.00 30.16 331 VAL A C 1
ATOM 2594 O O . VAL A 1 331 ? -17.372 -18.787 17.509 1.00 30.16 331 VAL A O 1
ATOM 2597 N N . CYS A 1 332 ? -19.108 -17.971 16.368 1.00 28.17 332 CYS A N 1
ATOM 2598 C CA . CYS A 1 332 ? -19.709 -17.343 17.532 1.00 28.17 332 CYS A CA 1
ATOM 2599 C C . CYS A 1 332 ? -20.587 -18.414 18.195 1.00 28.17 332 CYS A C 1
ATOM 2601 O O . CYS A 1 332 ? -21.621 -18.751 17.612 1.00 28.17 332 CYS A O 1
ATOM 2603 N N . PRO A 1 333 ? -20.271 -18.941 19.394 1.00 31.39 333 PRO A N 1
ATOM 2604 C CA . PRO A 1 333 ? -21.338 -19.417 20.249 1.00 31.39 333 PRO A CA 1
ATOM 2605 C C . PRO A 1 333 ? -22.121 -18.162 20.622 1.00 31.39 333 PRO A C 1
ATOM 2607 O O . PRO A 1 333 ? -21.726 -17.397 21.502 1.00 31.39 333 PRO A O 1
ATOM 2610 N N . GLN A 1 334 ? -23.194 -17.885 19.879 1.00 32.31 334 GLN A N 1
ATOM 2611 C CA . GLN A 1 334 ? -24.169 -16.924 20.348 1.00 32.31 334 GLN A CA 1
ATOM 2612 C C . GLN A 1 334 ? -24.597 -17.385 21.734 1.00 32.31 334 GLN A C 1
ATOM 2614 O O . GLN A 1 334 ? -25.087 -18.497 21.928 1.00 32.31 334 GLN A O 1
ATOM 2619 N N . THR A 1 335 ? -24.371 -16.507 22.698 1.00 33.16 335 THR A N 1
ATOM 2620 C CA . THR A 1 335 ? -25.082 -16.473 23.960 1.00 33.16 335 THR A CA 1
ATOM 2621 C C . THR A 1 335 ? -26.573 -16.639 23.687 1.00 33.16 335 THR A C 1
ATOM 2623 O O . THR A 1 335 ? -27.255 -15.669 23.362 1.00 33.16 335 THR A O 1
ATOM 2626 N N . SER A 1 336 ? -27.106 -17.848 23.856 1.00 30.56 336 SER A N 1
ATOM 2627 C CA . SER A 1 336 ? -28.530 -18.033 24.100 1.00 30.56 336 SER A CA 1
ATOM 2628 C C . SER A 1 336 ? -28.789 -17.682 25.565 1.00 30.56 336 SER A C 1
ATOM 2630 O O . SER A 1 336 ? -28.940 -18.551 26.424 1.00 30.56 336 SER A O 1
ATOM 2632 N N . GLN A 1 337 ? -28.812 -16.384 25.872 1.00 33.06 337 GLN A N 1
ATOM 2633 C CA . GLN A 1 337 ? -29.680 -15.933 26.948 1.00 33.06 337 GLN A CA 1
ATOM 2634 C C . GLN A 1 337 ? -31.104 -15.934 26.401 1.00 33.06 337 GLN A C 1
ATOM 2636 O O . GLN A 1 337 ? -31.538 -14.987 25.755 1.00 33.06 337 GLN A O 1
ATOM 2641 N N . THR A 1 338 ? -31.840 -16.995 26.700 1.00 31.69 338 THR A N 1
ATOM 2642 C CA . THR A 1 338 ? -33.295 -16.925 26.798 1.00 31.69 338 THR A CA 1
ATOM 2643 C C . THR A 1 338 ? -33.688 -17.371 28.197 1.00 31.69 338 THR A C 1
ATOM 2645 O O . THR A 1 338 ? -33.618 -18.546 28.537 1.00 31.69 338 THR A O 1
ATOM 2648 N N . SER A 1 339 ? -34.049 -16.363 28.995 1.00 32.03 339 SER A N 1
ATOM 2649 C CA . SER A 1 339 ? -35.087 -16.382 30.030 1.00 32.03 339 SER A CA 1
ATOM 2650 C C . SER A 1 339 ? -35.074 -17.516 31.063 1.00 32.03 339 SER A C 1
ATOM 2652 O O . SER A 1 339 ? -35.535 -18.627 30.813 1.00 32.03 339 SER A O 1
ATOM 2654 N N . ARG A 1 340 ? -34.729 -17.152 32.307 1.00 29.02 340 ARG A N 1
ATOM 2655 C CA . ARG A 1 340 ? -35.328 -17.784 33.493 1.00 29.02 340 ARG A CA 1
ATOM 2656 C C . ARG A 1 340 ? -36.853 -17.635 33.438 1.00 29.02 340 ARG A C 1
ATOM 2658 O O . ARG A 1 340 ? -37.334 -16.546 33.124 1.00 29.02 340 ARG A O 1
ATOM 2665 N N . PRO A 1 341 ? -37.572 -18.626 33.971 1.00 32.62 341 PRO A N 1
ATOM 2666 C CA . PRO A 1 341 ? -38.604 -18.357 34.956 1.00 32.62 341 PRO A CA 1
ATOM 2667 C C . PRO A 1 341 ? -38.179 -18.926 36.315 1.00 32.62 341 PRO A C 1
ATOM 2669 O O . PRO A 1 341 ? -37.640 -20.025 36.421 1.00 32.62 341 PRO A O 1
ATOM 2672 N N . GLN A 1 342 ? -38.402 -18.145 37.369 1.00 34.16 342 GLN A N 1
ATOM 2673 C CA . GLN A 1 342 ? -38.361 -18.623 38.747 1.00 34.16 342 GLN A CA 1
ATOM 2674 C C . GLN A 1 342 ? -39.655 -19.384 39.064 1.00 34.16 342 GLN A C 1
ATOM 2676 O O . GLN A 1 342 ? -40.731 -18.829 38.866 1.00 34.16 342 GLN A O 1
ATOM 2681 N N . SER A 1 343 ? -39.546 -20.577 39.660 1.00 32.19 343 SER A N 1
ATOM 2682 C CA . SER A 1 343 ? -40.536 -21.100 40.616 1.00 32.19 343 SER A CA 1
ATOM 2683 C C . SER A 1 343 ? -39.997 -22.308 41.403 1.00 32.19 343 SER A C 1
ATOM 2685 O O . SER A 1 343 ? -39.785 -23.360 40.814 1.00 32.19 343 SER A O 1
ATOM 2687 N N . GLY A 1 344 ? -39.827 -22.135 42.723 1.00 31.86 344 GLY A N 1
ATOM 2688 C CA . GLY A 1 344 ? -40.185 -23.092 43.792 1.00 31.86 344 GLY A CA 1
ATOM 2689 C C . GLY A 1 344 ? -39.426 -24.429 43.970 1.00 31.86 344 GLY A C 1
ATOM 2690 O O . GLY A 1 344 ? -39.263 -25.167 43.007 1.00 31.86 344 GLY A O 1
ATOM 2691 N N . PRO A 1 345 ? -39.031 -24.805 45.210 1.00 50.78 345 PRO A N 1
ATOM 2692 C CA . PRO A 1 345 ? -38.383 -26.084 45.523 1.00 50.78 345 PRO A CA 1
ATOM 2693 C C . PRO A 1 345 ? -39.420 -27.180 45.819 1.00 50.78 345 PRO A C 1
ATOM 2695 O O . PRO A 1 345 ? -40.464 -26.850 46.369 1.00 50.78 345 PRO A O 1
ATOM 2698 N N . LEU A 1 346 ? -39.126 -28.459 45.530 1.00 31.08 346 LEU A N 1
ATOM 2699 C CA . LEU A 1 346 ? -39.643 -29.635 46.261 1.00 31.08 346 LEU A CA 1
ATOM 2700 C C . LEU A 1 346 ? -39.067 -30.967 45.724 1.00 31.08 346 LEU A C 1
ATOM 2702 O O . LEU A 1 346 ? -38.972 -31.177 44.521 1.00 31.08 346 LEU A O 1
ATOM 2706 N N . ALA A 1 347 ? -38.799 -31.868 46.678 1.00 30.77 347 ALA A N 1
ATOM 2707 C CA . ALA A 1 347 ? -38.725 -33.333 46.588 1.00 30.77 347 ALA A CA 1
ATOM 2708 C C . ALA A 1 347 ? -37.415 -34.021 46.131 1.00 30.77 347 ALA A C 1
ATOM 2710 O O . ALA A 1 347 ? -37.197 -34.343 44.967 1.00 30.77 347 ALA A O 1
ATOM 2711 N N . GLN A 1 348 ? -36.616 -34.399 47.141 1.00 37.09 348 GLN A N 1
ATOM 2712 C CA . GLN A 1 348 ? -35.943 -35.704 47.211 1.00 37.09 348 GLN A CA 1
ATOM 2713 C C . GLN A 1 348 ? -36.957 -36.835 46.983 1.00 37.09 348 GLN A C 1
ATOM 2715 O O . GLN A 1 348 ? -37.975 -36.809 47.665 1.00 37.09 348 GLN A O 1
ATOM 2720 N N . VAL A 1 349 ? -36.636 -37.871 46.196 1.00 34.94 349 VAL A N 1
ATOM 2721 C CA . VAL A 1 349 ? -37.043 -39.264 46.492 1.00 34.94 349 VAL A CA 1
ATOM 2722 C C . VAL A 1 349 ? -36.007 -40.243 45.920 1.00 34.94 349 VAL A C 1
ATOM 2724 O O . VAL A 1 349 ? -35.680 -40.223 44.737 1.00 34.94 349 VAL A O 1
ATOM 2727 N N . CYS A 1 350 ? -35.501 -41.096 46.812 1.00 30.55 350 CYS A N 1
ATOM 2728 C CA . CYS A 1 350 ? -34.672 -42.270 46.563 1.00 30.55 350 CYS A CA 1
ATOM 2729 C C . CYS A 1 350 ? -35.382 -43.314 45.689 1.00 30.55 350 CYS A C 1
ATOM 2731 O O . CYS A 1 350 ? -36.567 -43.561 45.882 1.00 30.55 350 CYS A O 1
ATOM 2733 N N . PHE A 1 351 ? -34.629 -44.062 44.881 1.00 30.19 351 PHE A N 1
ATOM 2734 C CA . PHE A 1 351 ? -35.017 -45.428 44.526 1.00 30.19 351 PHE A CA 1
ATOM 2735 C C . PHE A 1 351 ? -33.867 -46.388 44.842 1.00 30.19 351 PHE A C 1
ATOM 2737 O O . PHE A 1 351 ? -32.846 -46.428 44.160 1.00 30.19 351 PHE A O 1
ATOM 2744 N N . VAL A 1 352 ? -34.050 -47.128 45.936 1.00 31.94 352 VAL A N 1
ATOM 2745 C CA . VAL A 1 352 ? -33.357 -48.376 46.273 1.00 31.94 352 VAL A CA 1
ATOM 2746 C C . VAL A 1 352 ? -34.294 -49.522 45.892 1.00 31.94 352 VAL A C 1
ATOM 2748 O O . VAL A 1 352 ? -35.494 -49.376 46.105 1.00 31.94 352 VAL A O 1
ATOM 2751 N N . LEU A 1 353 ? -33.709 -50.629 45.413 1.00 30.36 353 LEU A N 1
ATOM 2752 C CA . LEU A 1 353 ? -34.153 -52.043 45.398 1.00 30.36 353 LEU A CA 1
ATOM 2753 C C . LEU A 1 353 ? -34.094 -52.638 43.977 1.00 30.36 353 LEU A C 1
ATOM 2755 O O . LEU A 1 353 ? -34.579 -52.020 43.043 1.00 30.36 353 LEU A O 1
ATOM 2759 N N . THR A 1 354 ? -33.644 -53.864 43.711 1.00 34.59 354 THR A N 1
ATOM 2760 C CA . THR A 1 354 ? -32.717 -54.812 44.349 1.00 34.59 354 THR A CA 1
ATOM 2761 C C . THR A 1 354 ? -32.530 -55.974 43.355 1.00 34.59 354 THR A C 1
ATOM 2763 O O . THR A 1 354 ? -33.362 -56.184 42.479 1.00 34.59 354 THR A O 1
ATOM 2766 N N . LEU A 1 355 ? -31.526 -56.808 43.643 1.00 33.28 355 LEU A N 1
ATOM 2767 C CA . LEU A 1 355 ? -31.526 -58.273 43.490 1.00 33.28 355 LEU A CA 1
ATOM 2768 C C . LEU A 1 355 ? -31.222 -58.930 42.111 1.00 33.28 355 LEU A C 1
ATOM 2770 O O . LEU A 1 355 ? -32.096 -59.142 41.282 1.00 33.28 355 LEU A O 1
ATOM 2774 N N . PHE A 1 356 ? -29.987 -59.457 42.022 1.00 33.00 356 PHE A N 1
ATOM 2775 C CA . PHE A 1 356 ? -29.636 -60.901 42.069 1.00 33.00 356 PHE A CA 1
ATOM 2776 C C . PHE A 1 356 ? -28.960 -61.587 40.850 1.00 33.00 356 PHE A C 1
ATOM 2778 O O . PHE A 1 356 ? -29.581 -61.893 39.844 1.00 33.00 356 PHE A O 1
ATOM 2785 N N . ILE A 1 357 ? -27.694 -61.975 41.113 1.00 33.12 357 ILE A N 1
ATOM 2786 C CA . ILE A 1 357 ? -26.997 -63.256 40.835 1.00 33.12 357 ILE A CA 1
ATOM 2787 C C . ILE A 1 357 ? -26.713 -63.653 39.364 1.00 33.12 357 ILE A C 1
ATOM 2789 O O . ILE A 1 357 ? -27.582 -64.171 38.676 1.00 33.12 357 ILE A O 1
ATOM 2793 N N . ARG A 1 358 ? -25.427 -63.651 38.965 1.00 35.94 358 ARG A N 1
ATOM 2794 C CA . ARG A 1 358 ? -24.555 -64.858 38.877 1.00 35.94 358 ARG A CA 1
ATOM 2795 C C . ARG A 1 358 ? -23.142 -64.522 38.393 1.00 35.94 358 ARG A C 1
ATOM 2797 O O . ARG A 1 358 ? -22.946 -64.020 37.297 1.00 35.94 358 ARG A O 1
ATOM 2804 N N . LEU A 1 359 ? -22.174 -64.863 39.249 1.00 39.81 359 LEU A N 1
ATOM 2805 C CA . LEU A 1 359 ? -20.787 -65.145 38.892 1.00 39.81 359 LEU A CA 1
ATOM 2806 C C . LEU A 1 359 ? -20.688 -66.348 37.937 1.00 39.81 359 LEU A C 1
ATOM 2808 O O . LEU A 1 359 ? -21.526 -67.250 38.008 1.00 39.81 359 LEU A O 1
ATOM 2812 N N . LEU A 1 360 ? -19.545 -66.374 37.237 1.00 38.53 360 LEU A N 1
ATOM 2813 C CA . LEU A 1 360 ? -18.760 -67.501 36.695 1.00 38.53 360 LEU A CA 1
ATOM 2814 C C . LEU A 1 360 ? -18.666 -67.470 35.161 1.00 38.53 360 LEU A C 1
ATOM 2816 O O . LEU A 1 360 ? -19.628 -67.793 34.476 1.00 38.53 360 LEU A O 1
ATOM 2820 N N . PHE A 1 361 ? -17.502 -67.116 34.608 1.00 41.06 361 PHE A N 1
ATOM 2821 C CA . PHE A 1 361 ? -16.405 -68.061 3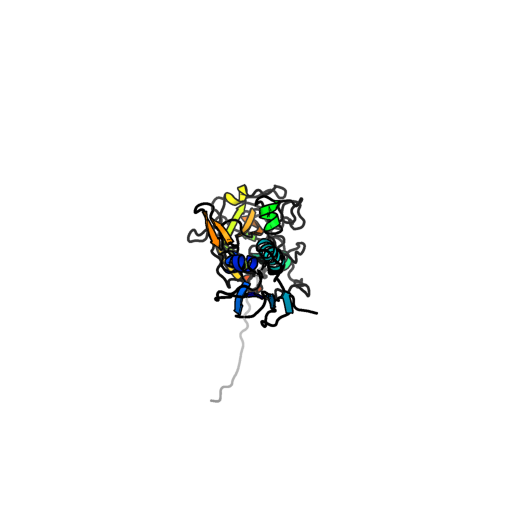4.348 1.00 41.06 361 PHE A CA 1
ATOM 2822 C C . PHE A 1 361 ? -15.203 -67.346 33.689 1.00 41.06 361 PHE A C 1
ATOM 2824 O O . PHE A 1 361 ? -15.379 -66.687 32.672 1.00 41.06 361 PHE A O 1
ATOM 2831 N N . PHE A 1 362 ? -14.031 -67.575 34.302 1.00 46.09 362 PHE A N 1
ATOM 2832 C CA . PHE A 1 362 ? -12.630 -67.368 33.886 1.00 46.09 362 PHE A CA 1
ATOM 2833 C C . PHE A 1 362 ? -12.094 -65.970 33.563 1.00 46.09 362 PHE A C 1
ATOM 2835 O O . PHE A 1 362 ? -12.513 -65.351 32.564 1.00 46.09 362 PHE A O 1
#

pLDDT: mean 74.55, std 22.18, range [25.88, 98.69]

Organism: Dreissena polymorpha (NCBI:txid45954)

Radius of gyration: 32.57 Å; chains: 1; bounding box: 88×81×101 Å